Protein AF-A0A938USB1-F1 (afdb_monomer_lite)

pLDDT: mean 81.17, std 16.84, range [29.8, 98.44]

Foldseek 3Di:
DDDDDDPDDDPDPPDPDDDDDDADWDKDKDPWDQALLLQLQQLLLLLVLLCVVVVHDSVQWDWDWADDVPGRTIMIIIIGPDGPYPCSVVVCQVCQLSSLVSSLCLLPVQPVPDPADDPSHRDDDVCVVCPVSGGSVSNNVVSVVVDRDDDDDDDDPPPDVDPPPPDDDDDVVLVLVQSLCVLLPHDAFDAQDWAALDDPQGIWGASGWADAPVNQANTEGEHEPAGCPPPDDDDCRVVVRVVVCVSRVVNRYHYHYDYPVLSVDLVSSVVRLLVVDVRRHDPVVSVVSVVSSPDDPDDD

Structure (mmCIF, N/CA/C/O backbone):
data_AF-A0A938USB1-F1
#
_entry.id   AF-A0A938USB1-F1
#
loop_
_atom_site.group_PDB
_atom_site.id
_atom_site.type_symbol
_atom_site.label_atom_id
_atom_site.label_alt_id
_atom_site.label_comp_id
_atom_site.label_asym_id
_atom_site.label_entity_id
_atom_site.label_seq_id
_atom_site.pdbx_PDB_ins_code
_atom_site.Cartn_x
_atom_site.Cartn_y
_atom_site.Cartn_z
_atom_site.occupancy
_atom_site.B_iso_or_equiv
_atom_site.auth_seq_id
_atom_site.auth_comp_id
_atom_site.auth_asym_id
_atom_site.auth_atom_id
_atom_site.pdbx_PDB_model_num
ATOM 1 N N . MET A 1 1 ? -5.831 27.363 -24.201 1.00 35.34 1 MET A N 1
ATOM 2 C CA . MET A 1 1 ? -6.291 28.741 -24.478 1.00 35.34 1 MET A CA 1
ATOM 3 C C . MET A 1 1 ? -5.043 29.590 -24.682 1.00 35.34 1 MET A C 1
ATOM 5 O O . MET A 1 1 ? -4.305 29.777 -23.727 1.00 35.34 1 MET A O 1
ATOM 9 N N . PHE A 1 2 ? -4.718 29.956 -25.924 1.00 29.80 2 PHE A N 1
ATOM 10 C CA . PHE A 1 2 ? -3.485 30.685 -26.244 1.00 29.80 2 PHE A CA 1
ATOM 11 C C . PHE A 1 2 ? -3.692 32.182 -26.004 1.00 29.80 2 PHE A C 1
ATOM 13 O O . PHE A 1 2 ? -4.571 32.786 -26.614 1.00 29.80 2 PHE A O 1
ATOM 20 N N . VAL A 1 3 ? -2.893 32.766 -25.113 1.00 40.19 3 VAL A N 1
ATOM 21 C CA . VAL A 1 3 ? -2.814 34.217 -24.918 1.00 40.19 3 VAL A CA 1
ATOM 22 C C . VAL A 1 3 ? -1.753 34.747 -25.882 1.00 40.19 3 VAL A C 1
ATOM 24 O O . VAL A 1 3 ? -0.595 34.342 -25.810 1.00 40.19 3 VAL A O 1
ATOM 27 N N . GLN A 1 4 ? -2.150 35.620 -26.810 1.00 41.53 4 GLN A N 1
ATOM 28 C CA . GLN A 1 4 ? -1.216 36.362 -27.659 1.00 41.53 4 GLN A CA 1
ATOM 29 C C . GLN A 1 4 ? -0.492 37.414 -26.805 1.00 41.53 4 GLN A C 1
ATOM 31 O O . GLN A 1 4 ? -1.117 38.354 -26.318 1.00 41.53 4 GLN A O 1
ATOM 36 N N . GLY A 1 5 ? 0.817 37.237 -26.609 1.00 43.16 5 GLY A N 1
ATOM 37 C CA . GLY A 1 5 ? 1.703 38.193 -25.943 1.00 43.16 5 GLY A CA 1
ATOM 38 C C . GLY A 1 5 ? 2.487 39.036 -26.952 1.00 43.16 5 GLY A C 1
ATOM 39 O O . GLY A 1 5 ? 2.973 38.519 -27.956 1.00 43.16 5 GLY A O 1
ATOM 40 N N . ASN A 1 6 ? 2.581 40.337 -26.676 1.00 48.88 6 ASN A N 1
ATOM 41 C CA . ASN A 1 6 ? 3.248 41.362 -27.481 1.00 48.88 6 ASN A CA 1
ATOM 42 C C . ASN A 1 6 ? 4.727 41.061 -27.790 1.00 48.88 6 ASN A C 1
ATOM 44 O O . ASN A 1 6 ? 5.468 40.518 -26.970 1.00 48.88 6 ASN A O 1
ATOM 48 N N . ALA A 1 7 ? 5.163 41.518 -28.968 1.00 51.38 7 ALA A N 1
ATOM 49 C CA . ALA A 1 7 ? 6.549 41.500 -29.419 1.00 51.38 7 ALA A CA 1
ATOM 50 C C . ALA A 1 7 ? 7.445 42.325 -28.476 1.00 51.38 7 ALA A C 1
ATOM 52 O O . ALA A 1 7 ? 7.356 43.550 -28.441 1.00 51.38 7 ALA A O 1
ATOM 53 N N . GLY A 1 8 ? 8.303 41.646 -27.711 1.00 55.28 8 GLY A N 1
ATOM 54 C CA . GLY A 1 8 ? 9.319 42.287 -26.869 1.00 55.28 8 GLY A CA 1
ATOM 55 C C . GLY A 1 8 ? 9.650 41.564 -25.563 1.00 55.28 8 GLY A C 1
ATOM 56 O O . GLY A 1 8 ? 10.644 41.905 -24.931 1.00 55.28 8 GLY A O 1
ATOM 57 N N . GLN A 1 9 ? 8.870 40.562 -25.155 1.00 56.41 9 GLN A N 1
ATOM 58 C CA . GLN A 1 9 ? 9.140 39.804 -23.932 1.00 56.41 9 GLN A CA 1
ATOM 59 C C . GLN A 1 9 ? 9.971 38.555 -24.258 1.00 56.41 9 GLN A C 1
ATOM 61 O O . GLN A 1 9 ? 9.543 37.707 -25.040 1.00 56.41 9 GLN A O 1
ATOM 66 N N . GLN A 1 10 ? 11.178 38.455 -23.687 1.00 56.88 10 GLN A N 1
ATOM 67 C CA . GLN A 1 10 ? 11.970 37.222 -23.702 1.00 56.88 10 GLN A CA 1
ATOM 68 C C . GLN A 1 10 ? 11.098 36.079 -23.173 1.00 56.88 10 GLN A C 1
ATOM 70 O O . GLN A 1 10 ? 10.636 36.125 -22.035 1.00 56.88 10 GLN A O 1
ATOM 75 N N . ILE A 1 11 ? 10.849 35.074 -24.014 1.00 60.59 11 ILE A N 1
ATOM 76 C CA . ILE A 1 11 ? 10.170 33.847 -23.605 1.00 60.59 11 ILE A CA 1
ATOM 77 C C . ILE A 1 11 ? 11.144 33.108 -22.690 1.00 60.59 11 ILE A C 1
ATOM 79 O O . ILE A 1 11 ? 12.090 32.472 -23.156 1.00 60.59 11 ILE A O 1
ATOM 83 N N . GLU A 1 12 ? 10.950 33.247 -21.383 1.00 63.75 12 GLU A N 1
ATOM 84 C CA . GLU A 1 12 ? 11.670 32.456 -20.396 1.00 63.75 12 GLU A CA 1
ATOM 85 C C . GLU A 1 12 ? 11.248 30.994 -20.578 1.00 63.75 12 GLU A C 1
ATOM 87 O O . GLU A 1 12 ? 10.085 30.625 -20.403 1.00 63.75 12 GLU A O 1
ATOM 92 N N . VAL A 1 13 ? 12.184 30.159 -21.027 1.00 68.81 13 VAL A N 1
ATOM 93 C CA . VAL A 1 13 ? 11.953 28.725 -21.192 1.00 68.81 13 VAL A CA 1
ATOM 94 C C . VAL A 1 13 ? 11.766 28.134 -19.797 1.00 68.81 13 VAL A C 1
ATOM 96 O O . VAL A 1 13 ? 12.742 27.942 -19.073 1.00 68.81 13 VAL A O 1
ATOM 99 N N . ILE A 1 14 ? 10.517 27.854 -19.418 1.00 71.31 14 ILE A N 1
ATOM 100 C CA . ILE A 1 14 ? 10.196 27.160 -18.169 1.00 71.31 14 ILE A CA 1
ATOM 101 C C . ILE A 1 14 ? 10.811 25.763 -18.259 1.00 71.31 14 ILE A C 1
ATOM 103 O O . ILE A 1 14 ? 10.314 24.889 -18.970 1.00 71.31 14 ILE A O 1
ATOM 107 N N . ARG A 1 15 ? 11.929 25.557 -17.563 1.00 68.31 15 ARG A N 1
ATOM 108 C CA . ARG A 1 15 ? 12.498 24.224 -17.382 1.00 68.31 15 ARG A CA 1
ATOM 109 C C . ARG A 1 15 ? 11.649 23.503 -16.336 1.00 68.31 15 ARG A C 1
ATOM 111 O O . ARG A 1 15 ? 11.471 24.065 -15.255 1.00 68.31 15 ARG A O 1
ATOM 118 N N . PRO A 1 16 ? 11.128 22.297 -16.615 1.00 64.31 16 PRO A N 1
ATOM 119 C CA . PRO A 1 16 ? 10.472 21.502 -15.589 1.00 64.31 16 PRO A CA 1
ATOM 120 C C . PRO A 1 16 ? 11.511 21.182 -14.515 1.00 64.31 16 PRO A C 1
ATOM 122 O O . PRO A 1 16 ? 12.455 20.428 -14.737 1.00 64.31 16 PRO A O 1
ATOM 125 N N . MET A 1 17 ? 11.378 21.844 -13.373 1.00 71.25 17 MET A N 1
ATOM 126 C CA . MET A 1 17 ? 12.253 21.674 -12.227 1.00 71.25 17 MET A CA 1
ATOM 127 C C . MET A 1 17 ? 11.497 20.791 -11.239 1.00 71.25 17 MET A C 1
ATOM 129 O O . MET A 1 17 ? 10.524 21.227 -10.628 1.00 71.25 17 MET A O 1
ATOM 133 N N . GLY A 1 18 ? 11.889 19.521 -11.162 1.00 70.50 18 GLY A N 1
ATOM 134 C CA . GLY A 1 18 ? 11.354 18.585 -10.181 1.00 70.50 18 GLY A CA 1
ATOM 135 C C . GLY A 1 18 ? 12.080 18.772 -8.856 1.00 70.50 18 GLY A C 1
ATOM 136 O O . GLY A 1 18 ? 13.301 18.639 -8.802 1.00 70.50 18 GLY A O 1
ATOM 137 N N . LEU A 1 19 ? 11.343 19.090 -7.798 1.00 75.44 19 LEU A N 1
ATOM 138 C CA . LEU A 1 19 ? 11.842 18.946 -6.436 1.00 75.44 19 LEU A CA 1
ATOM 139 C C . LEU A 1 19 ? 11.585 17.500 -6.018 1.00 75.44 19 LEU A C 1
ATOM 141 O O . LEU A 1 19 ? 10.460 17.021 -6.144 1.00 75.44 19 LEU A O 1
ATOM 145 N N . TYR A 1 20 ? 12.616 16.817 -5.535 1.00 69.38 20 TYR A N 1
ATOM 146 C CA . TYR A 1 20 ? 12.469 15.514 -4.902 1.00 69.38 20 TYR A CA 1
ATOM 147 C C . TYR A 1 20 ? 13.091 15.562 -3.510 1.00 69.38 20 TYR A C 1
ATOM 149 O O . TYR A 1 20 ? 14.010 16.341 -3.251 1.00 69.38 20 TYR A O 1
ATOM 157 N N . ALA A 1 21 ? 12.564 14.734 -2.622 1.00 66.06 21 ALA A N 1
ATOM 158 C CA . ALA A 1 21 ? 13.129 14.468 -1.314 1.00 66.06 21 ALA A CA 1
ATOM 159 C C . ALA A 1 21 ? 13.219 12.951 -1.160 1.00 66.06 21 ALA A C 1
ATOM 161 O O . ALA A 1 21 ? 12.316 12.236 -1.596 1.00 66.06 21 ALA A O 1
ATOM 162 N N . ASP A 1 22 ? 14.315 12.483 -0.574 1.00 67.94 22 ASP A N 1
ATOM 163 C CA . ASP A 1 22 ? 14.457 11.095 -0.152 1.00 67.94 22 ASP A CA 1
ATOM 164 C C . ASP A 1 22 ? 13.965 10.999 1.296 1.00 67.94 22 ASP A C 1
ATOM 166 O O . ASP A 1 22 ? 14.413 11.767 2.154 1.00 67.94 22 ASP A O 1
ATOM 170 N N . LEU A 1 23 ? 12.984 10.132 1.542 1.00 69.81 23 LEU A N 1
ATOM 171 C CA . LEU A 1 23 ? 12.325 10.000 2.834 1.00 69.81 23 LEU A CA 1
ATOM 172 C C . LEU A 1 23 ? 12.388 8.551 3.296 1.00 69.81 23 LEU A C 1
ATOM 174 O O . LEU A 1 23 ? 11.920 7.648 2.604 1.00 69.81 23 LEU A O 1
ATOM 178 N N . VAL A 1 24 ? 12.904 8.352 4.505 1.00 74.56 24 VAL A N 1
ATOM 179 C CA . VAL A 1 24 ? 12.826 7.073 5.207 1.00 74.56 24 VAL A CA 1
ATOM 180 C C . VAL A 1 24 ? 11.713 7.177 6.240 1.00 74.56 24 VAL A C 1
ATOM 182 O O . VAL A 1 24 ? 11.703 8.104 7.051 1.00 74.56 24 VAL A O 1
ATOM 185 N N . ALA A 1 25 ? 10.782 6.232 6.176 1.00 80.56 25 ALA A N 1
ATOM 186 C CA . ALA A 1 25 ? 9.649 6.127 7.078 1.00 80.56 25 ALA A CA 1
ATOM 187 C C . ALA A 1 25 ? 9.461 4.673 7.509 1.00 80.56 25 ALA A C 1
ATOM 189 O O . ALA A 1 25 ? 9.671 3.746 6.718 1.00 80.56 25 ALA A O 1
ATOM 190 N N . ASP A 1 26 ? 9.032 4.493 8.754 1.00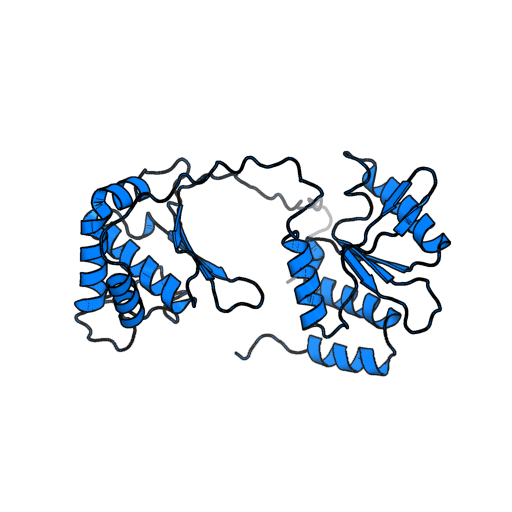 85.19 26 ASP A N 1
ATOM 191 C CA . ASP A 1 26 ? 8.662 3.184 9.268 1.00 85.19 26 ASP A CA 1
ATOM 192 C C . ASP A 1 26 ? 7.346 2.723 8.637 1.00 85.19 26 ASP A C 1
ATOM 194 O O . ASP A 1 26 ? 6.444 3.518 8.351 1.00 85.19 26 ASP A O 1
ATOM 198 N N . VAL A 1 27 ? 7.229 1.412 8.423 1.00 90.88 27 VAL A N 1
ATOM 199 C CA . VAL A 1 27 ? 6.044 0.814 7.809 1.00 90.88 27 VAL A CA 1
ATOM 200 C C . VAL A 1 27 ? 5.702 -0.527 8.441 1.00 90.88 27 VAL A C 1
ATOM 202 O O . VAL A 1 27 ? 6.540 -1.420 8.561 1.00 90.88 27 VAL A O 1
ATOM 205 N N . LEU A 1 28 ? 4.427 -0.701 8.775 1.00 92.12 28 LEU A N 1
ATOM 206 C CA . LEU A 1 28 ? 3.829 -2.001 9.022 1.00 92.12 28 LEU A CA 1
ATOM 207 C C . LEU A 1 28 ? 3.286 -2.528 7.695 1.00 92.12 28 LEU A C 1
ATOM 209 O O . LEU A 1 28 ? 2.406 -1.931 7.070 1.00 92.12 28 LEU A O 1
ATOM 213 N N . ARG A 1 29 ? 3.828 -3.661 7.245 1.00 92.75 29 ARG A N 1
ATOM 214 C CA . ARG A 1 29 ? 3.401 -4.315 6.007 1.00 92.75 29 ARG A CA 1
ATOM 215 C C . ARG A 1 29 ? 2.501 -5.501 6.304 1.00 92.75 29 ARG A C 1
ATOM 217 O O . ARG A 1 29 ? 2.939 -6.474 6.914 1.00 92.75 29 ARG A O 1
ATOM 224 N N . LEU A 1 30 ? 1.308 -5.479 5.726 1.00 91.19 30 LEU A N 1
ATOM 225 C CA . LEU A 1 30 ? 0.472 -6.657 5.590 1.00 91.19 30 LEU A CA 1
ATOM 226 C C . LEU A 1 30 ? 0.822 -7.377 4.279 1.00 91.19 30 LEU A C 1
ATOM 228 O O . LEU A 1 30 ? 0.627 -6.850 3.177 1.00 91.19 30 LEU A O 1
ATOM 232 N N . SER A 1 31 ? 1.443 -8.551 4.412 1.00 79.62 31 SER A N 1
ATOM 233 C CA . SER A 1 31 ? 1.875 -9.370 3.274 1.00 79.62 31 SER A CA 1
ATOM 234 C C . SER A 1 31 ? 0.723 -10.252 2.788 1.00 79.62 31 SER A C 1
ATOM 236 O O . SER A 1 31 ? -0.033 -10.768 3.598 1.00 79.62 31 SER A O 1
ATOM 238 N N . ASP A 1 32 ? 0.639 -10.439 1.469 1.00 73.00 32 ASP A N 1
ATOM 239 C CA . ASP A 1 32 ? -0.191 -11.459 0.813 1.00 73.00 32 ASP A CA 1
ATOM 240 C C . ASP A 1 32 ? -1.704 -11.380 1.076 1.00 73.00 32 ASP A C 1
ATOM 242 O O . ASP A 1 32 ? -2.384 -12.399 1.114 1.00 73.00 32 ASP A O 1
ATOM 246 N N . CYS A 1 33 ? -2.248 -10.162 1.157 1.00 85.88 33 CYS A N 1
ATOM 247 C CA . CYS A 1 33 ? -3.697 -9.965 1.148 1.00 85.88 33 CYS A CA 1
ATOM 248 C C . CYS A 1 33 ? -4.288 -10.475 -0.169 1.00 85.88 33 CYS A C 1
ATOM 250 O O . CYS A 1 33 ? -3.790 -10.132 -1.253 1.00 85.88 33 CYS A O 1
ATOM 252 N N . GLU A 1 34 ? -5.394 -11.211 -0.095 1.00 86.81 34 GLU A N 1
ATOM 253 C CA . GLU A 1 34 ? -6.039 -11.800 -1.272 1.00 86.81 34 GLU A CA 1
ATOM 254 C C . GLU A 1 34 ? -6.651 -10.730 -2.186 1.00 86.81 34 GLU A C 1
ATOM 256 O O . GLU A 1 34 ? -6.794 -10.928 -3.398 1.00 86.81 34 GLU A O 1
ATOM 261 N N . SER A 1 35 ? -7.002 -9.575 -1.607 1.00 93.00 35 SER A N 1
ATOM 262 C CA . SER A 1 35 ? -7.670 -8.484 -2.306 1.00 93.00 35 SER A CA 1
ATOM 263 C C . SER A 1 35 ? -7.416 -7.109 -1.682 1.00 93.00 35 SER A C 1
ATOM 265 O O . SER A 1 35 ? -7.005 -6.970 -0.529 1.00 93.00 35 SER A O 1
ATOM 267 N N . ARG A 1 36 ? -7.764 -6.058 -2.438 1.00 94.50 36 ARG A N 1
ATOM 268 C CA . ARG A 1 36 ? -7.850 -4.681 -1.920 1.00 94.50 36 ARG A CA 1
ATOM 269 C C . ARG A 1 36 ? -8.844 -4.550 -0.768 1.00 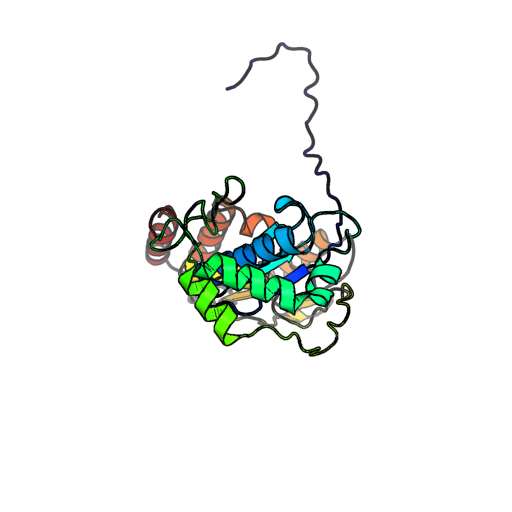94.50 36 ARG A C 1
ATOM 271 O O . ARG A 1 36 ? -8.616 -3.719 0.102 1.00 94.50 36 ARG A O 1
ATOM 278 N N . VAL A 1 37 ? -9.927 -5.336 -0.775 1.00 96.88 37 VAL A N 1
ATOM 279 C CA . VAL A 1 37 ? -10.966 -5.261 0.262 1.00 96.88 37 VAL A CA 1
ATOM 280 C C . VAL A 1 37 ? -10.393 -5.664 1.610 1.00 96.88 37 VAL A C 1
ATOM 282 O O . VAL A 1 37 ? -10.517 -4.922 2.578 1.00 96.88 37 VAL A O 1
ATOM 285 N N . GLU A 1 38 ? -9.699 -6.798 1.656 1.00 96.12 38 GLU A N 1
ATOM 286 C CA . GLU A 1 38 ? -9.032 -7.273 2.866 1.00 96.12 38 GLU A CA 1
ATOM 287 C C . GLU A 1 38 ? -7.990 -6.263 3.360 1.00 96.12 38 GLU A C 1
ATOM 289 O O . GLU A 1 38 ? -8.062 -5.819 4.504 1.00 96.12 38 GLU A O 1
ATOM 294 N N . ALA A 1 39 ? -7.088 -5.825 2.474 1.00 96.56 39 ALA A N 1
ATOM 295 C CA . ALA A 1 39 ? -6.007 -4.915 2.840 1.00 96.56 39 ALA A CA 1
ATOM 296 C C . ALA A 1 39 ? -6.519 -3.581 3.403 1.00 96.56 39 ALA A C 1
ATOM 298 O O . ALA A 1 39 ? -6.092 -3.172 4.480 1.00 96.56 39 ALA A O 1
ATOM 299 N N . TYR A 1 40 ? -7.443 -2.905 2.707 1.00 97.69 40 TYR A N 1
ATOM 300 C CA . TYR A 1 40 ? -7.986 -1.634 3.192 1.00 97.69 40 TYR A CA 1
ATOM 301 C C . TYR A 1 40 ? -8.793 -1.815 4.474 1.00 97.69 40 TYR A C 1
ATOM 303 O O . TYR A 1 40 ? -8.624 -1.034 5.402 1.00 97.69 40 TYR A O 1
ATOM 311 N N . SER A 1 41 ? -9.640 -2.843 4.556 1.00 98.06 41 SER A N 1
ATOM 312 C CA . SER A 1 41 ? -10.524 -3.017 5.713 1.00 98.06 41 SER A CA 1
ATOM 313 C C . SER A 1 41 ? -9.744 -3.321 6.990 1.00 98.06 41 SER A C 1
ATOM 315 O O . SER A 1 41 ? -10.045 -2.760 8.041 1.00 98.06 41 SER A O 1
ATOM 317 N N . VAL A 1 42 ? -8.730 -4.185 6.904 1.00 97.31 42 VAL A N 1
ATOM 318 C CA . VAL A 1 42 ? -7.890 -4.552 8.049 1.00 97.31 42 VAL A CA 1
ATOM 319 C C . VAL A 1 42 ? -7.008 -3.389 8.484 1.00 97.31 42 VAL A C 1
ATOM 321 O O . VAL A 1 42 ? -6.972 -3.064 9.669 1.00 97.31 42 VAL A O 1
ATOM 324 N N . LEU A 1 43 ? -6.299 -2.755 7.545 1.00 97.75 43 LEU A N 1
ATOM 325 C CA . LEU A 1 43 ? -5.393 -1.659 7.887 1.00 97.75 43 LEU A CA 1
ATOM 326 C C . LEU A 1 43 ? -6.150 -0.462 8.445 1.00 97.75 43 LEU A C 1
ATOM 328 O O . LEU A 1 43 ? -5.663 0.170 9.375 1.00 97.75 43 LEU A O 1
ATOM 332 N N . GLU A 1 44 ? -7.348 -0.187 7.936 1.00 98.12 44 GLU A N 1
ATOM 333 C CA . GLU A 1 44 ? -8.163 0.902 8.455 1.00 98.12 44 GLU A CA 1
ATOM 334 C C . GLU A 1 44 ? -8.716 0.597 9.849 1.00 98.12 44 GLU A C 1
ATOM 336 O O . GLU A 1 44 ? -8.677 1.460 10.722 1.00 98.12 44 GLU A O 1
ATOM 341 N N . ALA A 1 45 ? -9.148 -0.642 10.110 1.00 98.00 45 ALA A N 1
ATOM 342 C CA . ALA A 1 45 ? -9.550 -1.057 11.453 1.00 98.00 45 ALA A CA 1
ATOM 343 C C . ALA A 1 45 ? -8.395 -0.919 12.460 1.00 98.00 45 ALA A C 1
ATOM 345 O O . ALA A 1 45 ? -8.583 -0.386 13.552 1.00 98.00 45 ALA A O 1
ATOM 346 N N . LEU A 1 46 ? -7.191 -1.359 12.078 1.00 97.75 46 LEU A N 1
ATOM 347 C CA . LEU A 1 46 ? -5.984 -1.232 12.896 1.00 97.75 46 LEU A CA 1
ATOM 348 C C . LEU A 1 46 ? -5.583 0.227 13.114 1.00 97.75 46 LEU A C 1
ATOM 350 O O . LEU A 1 46 ? -5.213 0.593 14.223 1.00 97.75 46 LEU A O 1
ATOM 354 N N . ARG A 1 47 ? -5.673 1.062 12.078 1.00 97.62 47 ARG A N 1
ATOM 355 C CA . ARG A 1 47 ? -5.364 2.492 12.148 1.00 97.62 47 ARG A CA 1
ATOM 356 C C . ARG A 1 47 ? -6.314 3.236 13.081 1.00 97.62 47 ARG A C 1
ATOM 358 O O . ARG A 1 47 ? -5.849 4.007 13.910 1.00 97.62 47 ARG A O 1
ATOM 365 N N . LEU A 1 48 ? -7.620 2.983 12.978 1.00 98.06 48 LEU A N 1
ATOM 366 C CA . LEU A 1 48 ? -8.620 3.567 13.876 1.00 98.06 48 LEU A CA 1
ATOM 367 C C . LEU A 1 48 ? -8.441 3.065 15.315 1.00 98.06 48 LEU A C 1
ATOM 369 O O . LEU A 1 48 ? -8.485 3.858 16.250 1.00 98.06 48 LEU A O 1
ATOM 373 N N . GLY A 1 49 ? -8.166 1.769 15.493 1.00 97.69 49 GLY A N 1
ATOM 374 C CA . GLY A 1 49 ? -7.856 1.205 16.807 1.00 97.69 49 GLY A CA 1
ATOM 375 C C . GLY A 1 49 ? -6.593 1.810 17.423 1.00 97.69 49 GLY A C 1
ATOM 376 O O . GLY A 1 49 ? -6.579 2.133 18.606 1.00 97.69 49 GLY A O 1
ATOM 377 N N . ALA A 1 50 ? -5.547 2.021 16.622 1.00 97.81 50 ALA A N 1
ATOM 378 C CA . ALA A 1 50 ? -4.322 2.675 17.065 1.00 97.81 50 ALA A CA 1
ATOM 379 C C . ALA A 1 50 ? -4.559 4.146 17.422 1.00 97.81 50 ALA A C 1
ATOM 381 O O . ALA A 1 50 ? -4.014 4.597 18.421 1.00 97.81 50 ALA A O 1
ATOM 382 N N . ALA A 1 51 ? -5.391 4.866 16.661 1.00 97.50 51 ALA A N 1
ATOM 383 C CA . ALA A 1 51 ? -5.710 6.266 16.936 1.00 97.50 51 ALA A CA 1
ATOM 384 C C . ALA A 1 51 ? -6.303 6.440 18.339 1.00 97.50 51 ALA A C 1
ATOM 386 O O . ALA A 1 51 ? -5.868 7.292 19.107 1.00 97.50 51 ALA A O 1
ATOM 387 N N . GLU A 1 52 ? -7.231 5.558 18.710 1.00 97.19 52 GLU A N 1
ATOM 388 C CA . GLU A 1 52 ? -7.859 5.584 20.030 1.00 97.19 52 GLU A CA 1
ATOM 389 C C . GLU A 1 52 ? -6.931 5.086 21.146 1.00 97.19 52 GLU A C 1
ATOM 391 O O . GLU A 1 52 ? -6.871 5.681 22.218 1.00 97.19 52 GLU A O 1
ATOM 396 N N . VAL A 1 53 ? -6.181 4.006 20.911 1.00 98.19 53 VAL A N 1
ATOM 397 C CA . VAL A 1 53 ? -5.302 3.414 21.932 1.00 98.19 53 VAL A CA 1
ATOM 398 C C . VAL A 1 53 ? -4.093 4.304 22.224 1.00 98.19 53 VAL A C 1
ATOM 400 O O . VAL A 1 53 ? -3.686 4.416 23.384 1.00 98.19 53 VAL A O 1
ATOM 403 N N . LEU A 1 54 ? -3.502 4.911 21.193 1.00 97.56 54 LEU A N 1
ATOM 404 C CA . LEU A 1 54 ? -2.292 5.732 21.290 1.00 97.56 54 LEU A CA 1
ATOM 405 C C . LEU A 1 54 ? -2.583 7.225 21.511 1.00 97.56 54 LEU A C 1
ATOM 407 O O . LEU A 1 54 ? -1.629 7.968 21.718 1.00 97.56 54 LEU A O 1
ATOM 411 N N . ASP A 1 55 ? -3.856 7.640 21.512 1.00 96.38 55 ASP A N 1
ATOM 412 C CA . ASP A 1 55 ? -4.282 9.047 21.611 1.00 96.38 55 ASP A CA 1
ATOM 413 C C . ASP A 1 55 ? -3.621 9.925 20.528 1.00 96.38 55 ASP A C 1
ATOM 415 O O . ASP A 1 55 ? -3.028 10.964 20.812 1.00 96.38 55 ASP A O 1
ATOM 419 N N . MET A 1 56 ? -3.680 9.449 19.277 1.00 95.00 56 MET A N 1
ATOM 420 C CA . MET A 1 56 ? -3.118 10.116 18.093 1.00 95.00 56 MET A CA 1
ATOM 421 C C . MET A 1 56 ? -4.212 10.440 17.074 1.00 95.00 56 MET A C 1
ATOM 423 O O . MET A 1 56 ? -5.266 9.793 17.033 1.00 95.00 56 MET A O 1
ATOM 427 N N . GLU A 1 57 ? -3.950 11.392 16.186 1.00 94.50 57 GLU A N 1
ATOM 428 C CA . GLU A 1 57 ? -4.823 11.643 15.053 1.00 94.50 57 GLU A CA 1
ATOM 429 C C . GLU A 1 57 ? -4.794 10.464 14.066 1.00 94.50 57 GLU A C 1
ATOM 431 O O . GLU A 1 57 ? -3.755 9.880 13.761 1.00 94.50 57 GLU A O 1
ATOM 436 N N . VAL A 1 58 ? -5.952 10.122 13.489 1.00 93.31 58 VAL A N 1
ATOM 437 C CA . VAL A 1 58 ? -6.044 9.058 12.470 1.00 93.31 58 VAL A CA 1
ATOM 438 C C . VAL A 1 58 ? -5.114 9.365 11.291 1.00 93.31 58 VAL A C 1
ATOM 440 O O . VAL A 1 58 ? -4.548 8.460 10.681 1.00 93.31 58 VAL A O 1
ATOM 443 N N . GLU A 1 59 ? -4.938 10.643 10.960 1.00 91.75 59 GLU A N 1
ATOM 444 C CA . GLU A 1 59 ? -4.070 11.125 9.891 1.00 91.75 59 GLU A CA 1
ATOM 445 C C . GLU A 1 59 ? -2.563 10.980 10.159 1.00 91.75 59 GLU A C 1
ATOM 447 O O . GLU A 1 59 ? -1.801 11.062 9.189 1.00 91.75 59 GLU A O 1
ATOM 452 N N . ASP A 1 60 ? -2.140 10.706 11.396 1.00 94.12 60 ASP A N 1
ATOM 453 C CA . ASP A 1 60 ? -0.725 10.497 11.735 1.00 94.12 60 ASP A CA 1
ATOM 454 C C . ASP A 1 60 ? -0.177 9.185 11.178 1.00 94.12 60 ASP A C 1
ATOM 456 O O . ASP A 1 60 ? 1.020 9.054 10.950 1.00 94.12 60 ASP A O 1
ATOM 460 N N . LEU A 1 61 ? -1.050 8.222 10.881 1.00 94.81 61 LEU A N 1
ATOM 461 C CA . LEU A 1 61 ? -0.707 7.060 10.072 1.00 94.81 61 LEU A CA 1
ATOM 462 C C . LEU A 1 61 ? -1.483 7.090 8.758 1.00 94.81 61 LEU A C 1
ATOM 464 O O . LEU A 1 61 ? -2.603 7.594 8.679 1.00 94.81 61 LEU A O 1
ATOM 468 N N . GLN A 1 62 ? -0.902 6.533 7.701 1.00 94.12 62 GLN A N 1
ATOM 469 C CA . GLN A 1 62 ? -1.496 6.504 6.368 1.00 94.12 62 GLN A CA 1
ATOM 470 C C . GLN A 1 62 ? -1.515 5.088 5.802 1.00 94.12 62 GLN A C 1
ATOM 472 O O . GLN A 1 62 ? -0.587 4.304 6.000 1.00 94.12 62 GLN A O 1
ATOM 477 N N . VAL A 1 63 ? -2.585 4.773 5.068 1.00 96.06 63 VAL A N 1
ATOM 478 C CA . VAL A 1 63 ? -2.776 3.473 4.416 1.00 96.06 63 VAL A CA 1
ATOM 479 C C . VAL A 1 63 ? -2.453 3.584 2.932 1.00 96.06 63 VAL A C 1
ATOM 481 O O . VAL A 1 63 ? -3.049 4.388 2.213 1.00 96.06 63 VAL A O 1
ATOM 484 N N . LEU A 1 64 ? -1.566 2.715 2.453 1.00 94.19 64 LEU A N 1
ATOM 485 C CA . LEU A 1 64 ? -1.254 2.547 1.039 1.00 94.19 64 LEU A CA 1
ATOM 486 C C . LEU A 1 64 ? -1.409 1.078 0.643 1.00 94.19 64 LEU A C 1
ATOM 488 O O . LEU A 1 64 ? -0.809 0.192 1.242 1.00 94.19 64 LEU A O 1
ATOM 492 N N . VAL A 1 65 ? -2.194 0.811 -0.400 1.00 94.38 65 VAL A N 1
ATOM 493 C CA . VAL A 1 65 ? -2.375 -0.539 -0.947 1.00 94.38 65 VAL A CA 1
ATOM 494 C C . VAL A 1 65 ? -1.814 -0.586 -2.359 1.00 94.38 65 VAL A C 1
ATOM 496 O O . VAL A 1 65 ? -2.267 0.136 -3.247 1.00 94.38 65 VAL A O 1
ATOM 499 N N . ILE A 1 66 ? -0.833 -1.460 -2.567 1.00 90.69 66 ILE A N 1
ATOM 500 C CA . ILE A 1 66 ? -0.103 -1.604 -3.827 1.00 90.69 66 ILE A CA 1
ATOM 501 C C . ILE A 1 66 ? -0.521 -2.916 -4.489 1.00 90.69 66 ILE A C 1
ATOM 503 O O . ILE A 1 66 ? -0.345 -3.999 -3.926 1.00 90.69 66 ILE A O 1
ATOM 507 N N . GLY A 1 67 ? -1.088 -2.819 -5.693 1.00 86.31 67 GLY A N 1
ATOM 508 C CA . GLY A 1 67 ? -1.426 -3.987 -6.506 1.00 86.31 67 GLY A CA 1
ATOM 509 C C . GLY A 1 67 ? -0.199 -4.613 -7.162 1.00 86.31 67 GLY A C 1
ATOM 510 O O . GLY A 1 67 ? 0.786 -3.927 -7.426 1.00 86.31 67 GLY A O 1
ATOM 511 N N . ARG A 1 68 ? -0.263 -5.914 -7.453 1.00 77.44 68 ARG A N 1
ATOM 512 C CA . ARG A 1 68 ? 0.733 -6.593 -8.293 1.00 77.44 68 ARG A CA 1
ATOM 513 C C . ARG A 1 68 ? 0.181 -6.725 -9.720 1.00 77.44 68 ARG A C 1
ATOM 515 O O . ARG A 1 68 ? -0.958 -7.169 -9.863 1.00 77.44 68 ARG A O 1
ATOM 522 N N . PRO A 1 69 ? 0.941 -6.369 -10.772 1.00 75.25 69 PRO A N 1
ATOM 523 C CA . PRO A 1 69 ? 0.491 -6.558 -12.150 1.00 75.25 69 PRO A CA 1
ATOM 524 C C . PRO A 1 69 ? 0.049 -8.004 -12.405 1.00 75.25 69 PRO A C 1
ATOM 526 O O . PRO A 1 69 ? 0.767 -8.943 -12.061 1.00 75.25 69 PRO A O 1
ATOM 529 N N . GLY A 1 70 ? -1.149 -8.176 -12.970 1.00 74.94 70 GLY A N 1
ATOM 530 C CA . GLY A 1 70 ? -1.718 -9.493 -13.281 1.00 74.94 70 GLY A CA 1
ATOM 531 C C . GLY A 1 70 ? -2.201 -10.316 -12.078 1.00 74.94 70 GLY A C 1
ATOM 532 O O . GLY A 1 70 ? -2.583 -11.467 -12.268 1.00 74.94 70 GLY A O 1
ATOM 533 N N . ALA A 1 71 ? -2.209 -9.761 -10.860 1.00 80.25 71 ALA A N 1
ATOM 534 C CA . ALA A 1 71 ? -2.677 -10.447 -9.656 1.00 80.25 71 ALA A CA 1
ATOM 535 C C . ALA A 1 71 ? -3.774 -9.644 -8.939 1.00 80.25 71 ALA A C 1
ATOM 537 O O . ALA A 1 71 ? -3.745 -8.415 -8.894 1.00 80.25 71 ALA A O 1
ATOM 538 N N . THR A 1 72 ? -4.728 -10.349 -8.328 1.00 80.31 72 THR A N 1
ATOM 539 C CA . THR A 1 72 ? -5.708 -9.740 -7.411 1.00 80.31 72 THR A CA 1
ATOM 540 C C . THR A 1 72 ? -5.106 -9.444 -6.041 1.00 80.31 72 THR A C 1
ATOM 542 O O . THR A 1 72 ? -5.614 -8.578 -5.327 1.00 80.31 72 THR A O 1
ATOM 545 N N . SER A 1 73 ? -4.014 -10.134 -5.697 1.00 87.88 73 SER A N 1
ATOM 546 C CA . SER A 1 73 ? -3.311 -9.954 -4.436 1.00 87.88 73 SER A CA 1
ATOM 547 C C . SER A 1 73 ? -2.583 -8.620 -4.375 1.00 87.88 73 SER A C 1
ATOM 549 O O . SER A 1 73 ? -2.062 -8.090 -5.366 1.00 87.88 73 SER A O 1
ATOM 551 N N . VAL A 1 74 ? -2.543 -8.067 -3.169 1.00 92.25 74 VAL A N 1
ATOM 552 C CA . VAL A 1 74 ? -2.002 -6.734 -2.915 1.00 92.25 74 VAL A CA 1
ATOM 553 C C . VAL A 1 74 ? -1.051 -6.749 -1.727 1.00 92.25 74 VAL A C 1
ATOM 555 O O . VAL A 1 74 ? -1.019 -7.686 -0.932 1.00 92.25 74 VAL A O 1
ATOM 558 N N . LYS A 1 75 ? -0.240 -5.700 -1.620 1.00 92.56 75 LYS A N 1
ATOM 559 C CA . LYS A 1 75 ? 0.521 -5.389 -0.410 1.00 92.56 75 LYS A CA 1
ATOM 560 C C . LYS A 1 75 ? -0.160 -4.219 0.280 1.00 92.56 75 LYS A C 1
ATOM 562 O O . LYS A 1 75 ? -0.319 -3.169 -0.339 1.00 92.56 75 LYS A O 1
ATOM 567 N N . GLY A 1 76 ? -0.553 -4.409 1.531 1.00 95.38 76 GLY A N 1
ATOM 568 C CA . GLY A 1 76 ? -1.054 -3.334 2.373 1.00 95.38 76 GLY A CA 1
ATOM 569 C C . GLY A 1 76 ? 0.077 -2.743 3.210 1.00 95.38 76 GLY A C 1
ATOM 570 O O . GLY A 1 76 ? 0.876 -3.486 3.776 1.00 95.38 76 GLY A O 1
ATOM 571 N N . LEU A 1 77 ? 0.152 -1.421 3.281 1.00 95.25 77 LEU A N 1
ATOM 572 C CA . LEU A 1 77 ? 1.136 -0.675 4.054 1.00 95.25 77 LEU A CA 1
ATOM 573 C C . LEU A 1 77 ? 0.406 0.303 4.972 1.00 95.25 77 LEU A C 1
ATOM 575 O O . LEU A 1 77 ? -0.437 1.066 4.503 1.00 95.25 77 LEU A O 1
ATOM 579 N N . LEU A 1 78 ? 0.758 0.292 6.253 1.00 95.88 78 LEU A N 1
ATOM 580 C CA . LEU A 1 78 ? 0.437 1.343 7.212 1.00 95.88 78 LEU A CA 1
ATOM 581 C C . LEU A 1 78 ? 1.751 2.018 7.590 1.00 95.88 78 LEU A C 1
ATOM 583 O O . LEU A 1 78 ? 2.643 1.356 8.115 1.00 95.88 78 LEU A O 1
ATOM 587 N N . TYR A 1 79 ? 1.897 3.297 7.273 1.00 94.25 79 TYR A N 1
ATOM 588 C CA . TYR A 1 79 ? 3.154 4.019 7.451 1.00 94.25 79 TYR A CA 1
ATOM 589 C C . TYR A 1 79 ? 2.935 5.358 8.143 1.00 94.25 79 TYR A C 1
ATOM 591 O O . TYR A 1 79 ? 1.854 5.944 8.061 1.00 94.25 79 TYR A O 1
ATOM 599 N N . ASP A 1 80 ? 3.983 5.833 8.799 1.00 93.00 80 ASP A N 1
ATOM 600 C CA . ASP A 1 80 ? 4.053 7.169 9.377 1.00 93.00 80 ASP A CA 1
ATOM 601 C C . ASP A 1 80 ? 4.637 8.144 8.334 1.00 93.00 80 ASP A C 1
ATOM 603 O O . ASP A 1 80 ? 5.763 7.938 7.875 1.00 93.00 80 ASP A O 1
ATOM 607 N N . PRO A 1 81 ? 3.902 9.183 7.897 1.00 89.06 81 PRO A N 1
ATOM 608 C CA . PRO A 1 81 ? 4.389 10.130 6.903 1.00 89.06 81 PRO A CA 1
ATOM 609 C C . PRO A 1 81 ? 5.410 11.138 7.465 1.00 89.06 81 PRO A C 1
ATOM 611 O O . PRO A 1 81 ? 5.952 11.923 6.683 1.00 89.06 81 PRO A O 1
ATOM 614 N N . MET A 1 82 ? 5.666 11.165 8.779 1.00 87.31 82 MET A N 1
ATOM 615 C CA . MET A 1 82 ? 6.595 12.100 9.411 1.00 87.31 82 MET A CA 1
ATOM 616 C C . MET A 1 82 ? 8.059 11.770 9.058 1.00 87.31 82 MET A C 1
ATOM 618 O O . MET A 1 82 ? 8.547 10.682 9.380 1.00 87.31 82 MET A O 1
ATOM 622 N N . PRO A 1 83 ? 8.816 12.712 8.455 1.00 80.12 83 PRO A N 1
ATOM 623 C CA . PRO A 1 83 ? 10.249 12.549 8.229 1.00 80.12 83 PRO A CA 1
ATOM 624 C C . PRO A 1 83 ? 11.014 12.230 9.517 1.00 80.12 83 PRO A C 1
ATOM 626 O O . PRO A 1 83 ? 10.967 13.000 10.474 1.00 80.12 83 PRO A O 1
ATOM 629 N N . GLY A 1 84 ? 11.761 11.124 9.518 1.00 74.50 84 GLY A N 1
ATOM 630 C CA . GLY A 1 84 ? 12.541 10.679 10.677 1.00 74.50 84 GLY A CA 1
ATOM 631 C C . GLY A 1 84 ? 11.772 9.810 11.675 1.00 74.50 84 GLY A C 1
ATOM 632 O O . GLY A 1 84 ? 12.399 9.312 12.605 1.00 74.50 84 GLY A O 1
ATOM 633 N N . GLY A 1 85 ? 10.471 9.589 11.452 1.00 79.25 85 GLY A N 1
ATOM 634 C CA . GLY A 1 85 ? 9.622 8.736 12.281 1.00 79.25 85 GLY A CA 1
ATOM 635 C C . GLY A 1 85 ? 9.200 9.392 13.599 1.00 79.25 85 GLY A C 1
ATOM 636 O O . GLY A 1 85 ? 10.000 9.967 14.333 1.00 79.25 85 GLY A O 1
ATOM 637 N N . SER A 1 86 ? 7.917 9.284 13.922 1.00 88.12 86 SER A N 1
ATOM 638 C CA . SER A 1 86 ? 7.335 9.685 15.212 1.00 88.12 86 SER A CA 1
ATOM 639 C C . SER A 1 86 ? 7.446 8.597 16.288 1.00 88.12 86 SER A C 1
ATOM 641 O O . SER A 1 86 ? 7.217 8.856 17.469 1.00 88.12 86 SER A O 1
ATOM 643 N N . GLY A 1 87 ? 7.766 7.361 15.889 1.00 91.94 87 GLY A N 1
ATOM 644 C CA . GLY A 1 87 ? 7.745 6.186 16.760 1.00 91.94 87 GLY A CA 1
ATOM 645 C C . GLY A 1 87 ? 6.348 5.591 16.987 1.00 91.94 87 GLY A C 1
ATOM 646 O O . GLY A 1 87 ? 6.222 4.635 17.750 1.00 91.94 87 GLY A O 1
ATOM 647 N N . LEU A 1 88 ? 5.297 6.094 16.327 1.00 94.75 88 LEU A N 1
ATOM 648 C CA . LEU A 1 88 ? 3.924 5.591 16.487 1.00 94.75 88 LEU A CA 1
ATOM 649 C C . LEU A 1 88 ? 3.776 4.111 16.121 1.00 94.75 88 LEU A C 1
ATOM 651 O O . LEU A 1 88 ? 3.117 3.364 16.838 1.00 94.75 88 LEU A O 1
ATOM 655 N N . LEU A 1 89 ? 4.430 3.648 15.052 1.00 94.31 89 LEU A N 1
ATOM 656 C CA . LEU A 1 89 ? 4.388 2.229 14.680 1.00 94.31 89 LEU A CA 1
ATOM 657 C C . LEU A 1 89 ? 5.100 1.335 15.700 1.00 94.31 89 LEU A C 1
ATOM 659 O O . LEU A 1 89 ? 4.642 0.224 15.958 1.00 94.31 89 LEU A O 1
ATOM 663 N N . GLN A 1 90 ? 6.177 1.821 16.324 1.00 93.06 90 GLN A N 1
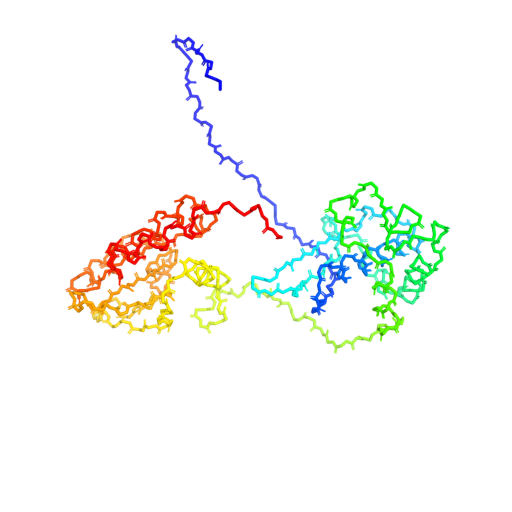ATOM 664 C CA . GLN A 1 90 ? 6.828 1.099 17.414 1.00 93.06 90 GLN A CA 1
ATOM 665 C C . GLN A 1 90 ? 5.892 0.993 18.627 1.00 93.06 90 GLN A C 1
ATOM 667 O O . GLN A 1 90 ? 5.691 -0.102 19.150 1.00 93.06 90 GLN A O 1
ATOM 672 N N . GLN A 1 91 ? 5.248 2.096 19.017 1.00 95.69 91 GLN A N 1
ATOM 673 C CA . GLN A 1 91 ? 4.255 2.102 20.098 1.00 95.69 91 GLN A CA 1
ATOM 674 C C . GLN A 1 91 ? 3.063 1.184 19.789 1.00 95.69 91 GLN A C 1
ATOM 676 O O . GLN A 1 91 ? 2.580 0.468 20.666 1.00 95.69 91 GLN A O 1
ATOM 681 N N . MET A 1 92 ? 2.615 1.152 18.530 1.00 96.12 92 MET A N 1
ATOM 682 C CA . MET A 1 92 ? 1.553 0.262 18.059 1.00 96.12 92 MET A CA 1
ATOM 683 C C . MET A 1 92 ? 1.937 -1.216 18.211 1.00 96.12 92 MET A C 1
ATOM 685 O O . MET A 1 92 ? 1.093 -2.025 18.586 1.00 96.12 92 MET A O 1
ATOM 689 N N . VAL A 1 93 ? 3.199 -1.578 17.952 1.00 95.06 93 VAL A N 1
ATOM 690 C CA . VAL A 1 93 ? 3.718 -2.941 18.164 1.00 95.06 93 VAL A CA 1
ATOM 691 C C . VAL A 1 93 ? 3.816 -3.272 19.656 1.00 95.06 93 VAL A C 1
ATOM 693 O O . VAL A 1 93 ? 3.392 -4.350 20.071 1.00 95.06 93 VAL A O 1
ATOM 696 N N . GLU A 1 94 ? 4.324 -2.350 20.477 1.00 95.62 94 GLU A N 1
ATOM 697 C CA . GLU A 1 94 ? 4.448 -2.525 21.933 1.00 95.62 94 GLU A CA 1
ATOM 698 C C . GLU A 1 94 ? 3.083 -2.700 22.616 1.00 95.62 94 GLU A C 1
ATOM 700 O O . GLU A 1 94 ? 2.949 -3.493 23.550 1.00 95.62 94 GLU A O 1
ATOM 705 N N . ARG A 1 95 ? 2.053 -2.010 22.113 1.00 97.00 95 ARG A N 1
ATOM 706 C CA . ARG A 1 95 ? 0.670 -2.057 22.615 1.00 97.00 95 ARG A CA 1
ATOM 707 C C . ARG A 1 95 ? -0.270 -2.846 21.707 1.00 97.00 95 ARG A C 1
ATOM 709 O O . ARG A 1 95 ? -1.489 -2.669 21.753 1.00 97.00 95 ARG A O 1
ATOM 716 N N . TRP A 1 96 ? 0.274 -3.751 20.895 1.00 96.75 96 TRP A N 1
ATOM 717 C CA . TRP A 1 96 ? -0.496 -4.471 19.882 1.00 96.75 96 TRP A CA 1
ATOM 718 C C . TRP A 1 96 ? -1.754 -5.176 20.405 1.00 96.75 96 TRP A C 1
ATOM 720 O O . TRP A 1 96 ? -2.790 -5.060 19.750 1.00 96.75 96 TRP A O 1
ATOM 730 N N . PRO A 1 97 ? -1.745 -5.863 21.568 1.00 96.88 97 PRO A N 1
ATOM 731 C CA . PRO A 1 97 ? -2.956 -6.510 22.068 1.00 96.88 97 PRO A CA 1
ATOM 732 C C . PRO A 1 97 ? -4.112 -5.530 22.311 1.00 96.88 97 PRO A C 1
ATOM 734 O O . PRO A 1 97 ? -5.264 -5.878 22.057 1.00 96.88 97 PRO A O 1
ATOM 737 N N . GLU A 1 98 ? -3.813 -4.307 22.764 1.00 98.06 98 GLU A N 1
ATOM 738 C CA . GLU A 1 98 ? -4.806 -3.245 22.966 1.00 98.06 98 GLU A CA 1
ATOM 739 C C . GLU A 1 98 ? -5.332 -2.739 21.618 1.00 98.06 98 GLU A C 1
ATOM 741 O O . GLU A 1 98 ? -6.543 -2.663 21.414 1.00 98.06 98 GLU A O 1
ATOM 746 N N . VAL A 1 99 ? -4.429 -2.473 20.668 1.00 98.06 99 VAL A N 1
ATOM 747 C CA . VAL A 1 99 ? -4.778 -2.013 19.313 1.00 98.06 99 VAL A CA 1
ATOM 748 C C . VAL A 1 99 ? -5.637 -3.041 18.578 1.00 98.06 99 VAL A C 1
ATOM 750 O O . VAL A 1 99 ? -6.665 -2.690 18.003 1.00 98.06 99 VAL A O 1
ATOM 753 N N . ALA A 1 100 ? -5.259 -4.320 18.620 1.00 97.50 100 ALA A N 1
ATOM 754 C CA . ALA A 1 100 ? -6.002 -5.404 17.987 1.00 97.50 100 ALA A CA 1
ATOM 755 C C . ALA A 1 100 ? -7.385 -5.600 18.629 1.00 97.50 100 ALA A C 1
ATOM 757 O O . ALA A 1 100 ? -8.369 -5.816 17.918 1.00 97.50 100 ALA A O 1
ATOM 758 N N . ALA A 1 101 ? -7.484 -5.485 19.959 1.00 97.75 101 ALA A N 1
ATOM 759 C CA . ALA A 1 101 ? -8.763 -5.538 20.660 1.00 97.75 101 ALA A CA 1
ATOM 760 C C . ALA A 1 101 ? -9.672 -4.363 20.272 1.00 97.75 101 ALA A C 1
ATOM 762 O O . ALA A 1 101 ? -10.862 -4.573 20.030 1.00 97.75 101 ALA A O 1
ATOM 763 N N . GLN A 1 102 ? -9.119 -3.154 20.141 1.00 98.06 102 GLN A N 1
ATOM 764 C CA . GLN A 1 102 ? -9.895 -1.988 19.734 1.00 98.06 102 GLN A CA 1
ATOM 765 C C . GLN A 1 102 ? -10.320 -2.057 18.264 1.00 98.06 102 GLN A C 1
ATOM 767 O O . GLN A 1 102 ? -11.484 -1.821 17.947 1.00 98.06 102 GLN A O 1
ATOM 772 N N . ALA A 1 103 ? -9.429 -2.481 17.367 1.00 98.06 103 ALA A N 1
ATOM 773 C CA . ALA A 1 103 ? -9.767 -2.747 15.970 1.00 98.06 103 ALA A CA 1
ATOM 774 C C . ALA A 1 103 ? -10.910 -3.772 15.857 1.00 98.06 103 ALA A C 1
ATOM 776 O O . ALA A 1 103 ? -11.867 -3.560 15.109 1.00 98.06 103 ALA A O 1
ATOM 777 N N . MET A 1 104 ? -10.855 -4.849 16.653 1.00 98.00 104 MET A N 1
ATOM 778 C CA . MET A 1 104 ? -11.926 -5.843 16.750 1.00 98.00 104 MET A CA 1
ATOM 779 C C . MET A 1 104 ? -13.234 -5.229 17.267 1.00 98.00 104 MET A C 1
ATOM 781 O O . MET A 1 104 ? -14.308 -5.506 16.723 1.00 98.00 104 MET A O 1
ATOM 785 N N . HIS A 1 105 ? -13.166 -4.377 18.292 1.00 97.62 105 HIS A N 1
ATOM 786 C CA . HIS A 1 105 ? -14.331 -3.670 18.818 1.00 97.62 105 HIS A CA 1
ATOM 787 C C . HIS A 1 105 ? -14.999 -2.798 17.745 1.00 97.62 105 HIS A C 1
ATOM 789 O O . HIS A 1 105 ? -16.209 -2.894 17.556 1.00 97.62 105 HIS A O 1
ATOM 795 N N . ILE A 1 106 ? -14.225 -2.039 16.966 1.00 97.44 106 ILE A N 1
ATOM 796 C CA . ILE A 1 106 ? -14.731 -1.177 15.884 1.00 97.44 106 ILE A CA 1
ATOM 797 C C . ILE A 1 106 ? -15.488 -1.987 14.819 1.00 97.44 106 ILE A C 1
ATOM 799 O O . ILE A 1 106 ? -16.590 -1.617 14.403 1.00 97.44 106 ILE A O 1
ATOM 803 N N . VAL A 1 107 ? -14.932 -3.121 14.381 1.00 97.81 107 VAL A N 1
ATOM 804 C CA . VAL A 1 107 ? -15.538 -3.922 13.299 1.00 97.81 107 VAL A CA 1
ATOM 805 C C . VAL A 1 107 ? -16.718 -4.784 13.762 1.00 97.81 107 VAL A C 1
ATOM 807 O O . VAL A 1 107 ? -17.556 -5.167 12.942 1.00 97.81 107 VAL A O 1
ATOM 810 N N . THR A 1 108 ? -16.831 -5.060 15.067 1.00 96.94 108 THR A N 1
ATOM 811 C CA . THR A 1 108 ? -17.942 -5.828 15.666 1.00 96.94 108 THR A CA 1
ATOM 812 C C . THR A 1 108 ? -19.055 -4.954 16.252 1.00 96.94 108 THR A C 1
ATOM 814 O O . THR A 1 108 ? -20.221 -5.345 16.193 1.00 96.94 108 THR A O 1
ATOM 817 N N . GLY A 1 109 ? -18.723 -3.777 16.788 1.00 93.69 109 GLY A N 1
ATOM 818 C CA . GLY A 1 109 ? -19.596 -2.909 17.590 1.00 93.69 109 GLY A CA 1
ATOM 819 C C . GLY A 1 109 ? -20.273 -1.767 16.829 1.00 93.69 109 GLY A C 1
ATOM 820 O O . GLY A 1 109 ? -20.823 -0.856 17.440 1.00 93.69 109 GLY A O 1
ATOM 821 N N . CYS A 1 110 ? -20.245 -1.790 15.499 1.00 95.94 110 CYS A N 1
ATOM 822 C CA . CYS A 1 110 ? -20.762 -0.710 14.660 1.00 95.94 110 CYS A CA 1
ATOM 823 C C . CYS A 1 110 ? -22.266 -0.428 14.883 1.00 95.94 110 CYS A C 1
ATOM 825 O O . CYS A 1 110 ? -23.135 -1.206 14.465 1.00 95.94 110 CYS A O 1
ATOM 827 N N . ALA A 1 111 ? -22.564 0.755 15.430 1.00 94.38 111 ALA A N 1
ATOM 828 C CA . ALA A 1 111 ? -23.913 1.211 15.780 1.00 94.38 111 ALA A CA 1
ATOM 829 C C . ALA A 1 111 ? -24.864 1.321 14.576 1.00 94.38 111 ALA A C 1
ATOM 831 O O . ALA A 1 111 ? -26.038 0.962 14.680 1.00 94.38 111 ALA A O 1
ATOM 832 N N . GLY A 1 112 ? -24.348 1.740 13.415 1.00 91.88 112 GLY A N 1
ATOM 833 C CA . GLY A 1 112 ? -25.124 1.887 12.180 1.00 91.88 112 GLY A CA 1
ATOM 834 C C . GLY A 1 112 ? -25.598 0.574 11.545 1.00 91.88 112 GLY A C 1
ATOM 835 O O . GLY A 1 112 ? -26.329 0.614 10.561 1.00 91.88 112 GLY A O 1
ATOM 836 N N . GLN A 1 113 ? -25.189 -0.591 12.077 1.00 93.19 113 GLN A N 1
ATOM 837 C CA . GLN A 1 113 ? -25.585 -1.923 11.581 1.00 93.19 113 GLN A CA 1
ATOM 838 C C . GLN A 1 113 ? -25.438 -2.074 10.053 1.00 93.19 113 GLN A C 1
ATOM 840 O O . GLN A 1 113 ? -26.273 -2.680 9.383 1.00 93.19 113 GLN A O 1
ATOM 845 N N . CYS A 1 114 ? -24.366 -1.510 9.496 1.00 96.31 114 CYS A N 1
ATOM 846 C CA . CYS A 1 114 ? -24.148 -1.456 8.056 1.00 96.31 114 CYS A CA 1
ATOM 847 C C . CYS A 1 114 ? -23.897 -2.842 7.437 1.00 96.31 114 CYS A C 1
ATOM 849 O O . CYS A 1 114 ? -23.446 -3.774 8.105 1.00 96.31 114 CYS A O 1
ATOM 851 N N . ALA A 1 115 ? -24.179 -2.970 6.138 1.00 96.19 115 ALA A N 1
ATOM 852 C CA . ALA A 1 115 ? -23.956 -4.213 5.400 1.00 96.19 115 ALA A CA 1
ATOM 853 C C . ALA A 1 115 ? -22.465 -4.486 5.131 1.00 96.19 115 ALA A C 1
ATOM 855 O O . ALA A 1 115 ? -22.051 -5.638 5.143 1.00 96.19 115 ALA A O 1
ATOM 856 N N . THR A 1 116 ? -21.674 -3.435 4.891 1.00 97.31 116 THR A N 1
ATOM 857 C CA . THR A 1 116 ? -20.235 -3.527 4.588 1.00 97.31 116 THR A CA 1
ATOM 858 C C . THR A 1 116 ? -19.433 -2.561 5.457 1.00 97.31 116 THR A C 1
ATOM 860 O O . THR A 1 116 ? -18.668 -2.983 6.319 1.00 97.31 116 THR A O 1
ATOM 863 N N . SER A 1 117 ? -19.628 -1.255 5.287 1.00 97.81 117 SER A N 1
ATOM 864 C CA . SER A 1 117 ? -18.993 -0.201 6.083 1.00 97.81 117 SER A CA 1
ATOM 865 C C . SER A 1 117 ? -19.849 1.071 6.108 1.00 97.81 117 SER A C 1
ATOM 867 O O . SER A 1 117 ? -20.699 1.281 5.242 1.00 97.81 117 SER A O 1
ATOM 869 N N . CYS A 1 118 ? -19.655 1.915 7.123 1.00 97.50 118 CYS A N 1
ATOM 870 C CA . CYS A 1 118 ? -20.298 3.223 7.261 1.00 97.50 118 CYS A CA 1
ATOM 871 C C . CYS A 1 118 ? -19.440 4.166 8.113 1.00 97.50 118 CYS A C 1
ATOM 873 O O . CYS A 1 118 ? -18.383 3.768 8.610 1.00 97.50 118 CYS A O 1
ATOM 875 N N . ILE A 1 119 ? -19.926 5.396 8.305 1.00 96.31 119 ILE A N 1
ATOM 876 C CA . ILE A 1 119 ? -19.266 6.425 9.121 1.00 96.31 119 ILE A CA 1
ATOM 877 C C . ILE A 1 119 ? -19.138 6.052 10.604 1.00 96.31 119 ILE A C 1
ATOM 879 O O . ILE A 1 119 ? -18.214 6.501 11.264 1.00 96.31 119 ILE A O 1
ATOM 883 N N . ASP A 1 120 ? -20.022 5.184 11.106 1.00 96.06 120 ASP A N 1
ATOM 884 C CA . ASP A 1 120 ? -19.976 4.700 12.494 1.00 96.06 120 ASP A CA 1
ATOM 885 C C . ASP A 1 120 ? -18.958 3.564 12.716 1.00 96.06 120 ASP A C 1
ATOM 887 O O . ASP A 1 120 ? -18.928 2.980 13.798 1.00 96.06 120 ASP A O 1
ATOM 891 N N . CYS A 1 121 ? -18.183 3.171 11.694 1.00 96.88 121 CYS A N 1
ATOM 892 C CA . CYS A 1 121 ? -17.175 2.118 11.841 1.00 96.88 121 CYS A CA 1
ATOM 893 C C . CYS A 1 121 ? -15.861 2.418 11.118 1.00 96.88 121 CYS A C 1
ATOM 895 O O . CYS A 1 121 ? -14.895 2.788 11.762 1.00 96.88 121 CYS A O 1
ATOM 897 N N . LEU A 1 122 ? -15.804 2.246 9.796 1.00 97.81 122 LEU A N 1
ATOM 898 C CA . LEU A 1 122 ? -14.556 2.300 9.027 1.00 97.81 122 LEU A CA 1
ATOM 899 C C . LEU A 1 122 ? -14.466 3.534 8.133 1.00 97.81 122 LEU A C 1
ATOM 901 O O . LEU A 1 122 ? -13.383 3.862 7.671 1.00 97.81 122 LEU A O 1
ATOM 905 N N . GLN A 1 123 ? -15.582 4.194 7.816 1.00 97.56 123 GLN A N 1
ATOM 906 C CA . GLN A 1 123 ? -15.564 5.319 6.885 1.00 97.56 123 GLN A CA 1
ATOM 907 C C . GLN A 1 123 ? -15.337 6.631 7.628 1.00 97.56 123 GLN A C 1
ATOM 909 O O . GLN A 1 123 ? -16.011 6.944 8.600 1.00 97.56 123 GLN A O 1
ATOM 914 N N . HIS A 1 124 ? -14.453 7.457 7.097 1.00 94.75 124 HIS A N 1
ATOM 915 C CA . HIS A 1 124 ? -14.337 8.859 7.456 1.00 94.75 124 HIS A CA 1
ATOM 916 C C . HIS A 1 124 ? -14.067 9.685 6.193 1.00 94.75 124 HIS A C 1
ATOM 918 O O . HIS A 1 124 ? -13.923 9.163 5.087 1.00 94.75 124 HIS A O 1
ATOM 924 N N . PHE A 1 125 ? -14.044 11.008 6.317 1.00 94.25 125 PHE A N 1
ATOM 925 C CA . PHE A 1 125 ? -13.908 11.869 5.142 1.00 94.25 125 PHE A CA 1
ATOM 926 C C . PHE A 1 125 ? -12.597 11.623 4.376 1.00 94.25 125 PHE A C 1
ATOM 928 O O . PHE A 1 125 ? -12.594 11.576 3.145 1.00 94.25 125 PHE A O 1
ATOM 935 N N . ARG A 1 126 ? -11.479 11.434 5.090 1.00 91.56 126 ARG A N 1
ATOM 936 C CA . ARG A 1 126 ? -10.160 11.309 4.453 1.00 91.56 126 ARG A CA 1
ATOM 937 C C . ARG A 1 126 ? -9.978 9.995 3.707 1.00 91.56 126 ARG A C 1
ATOM 939 O O . ARG A 1 126 ? -9.165 9.973 2.794 1.00 91.56 126 ARG A O 1
ATOM 946 N N . ASN A 1 127 ? -10.740 8.950 4.024 1.00 95.81 127 ASN A N 1
ATOM 947 C CA . ASN A 1 127 ? -10.641 7.663 3.343 1.00 95.81 127 ASN A CA 1
ATOM 948 C C . ASN A 1 127 ? -11.683 7.426 2.232 1.00 95.81 127 ASN A C 1
ATOM 950 O O . ASN A 1 127 ? -11.793 6.319 1.697 1.00 95.81 127 ASN A O 1
ATOM 954 N N . ALA A 1 128 ? -12.398 8.477 1.809 1.00 96.44 128 ALA A N 1
ATOM 955 C CA . ALA A 1 128 ? -13.433 8.410 0.770 1.00 96.44 128 ALA A CA 1
ATOM 956 C C . ALA A 1 128 ? -12.984 7.737 -0.539 1.00 96.44 128 ALA A C 1
ATOM 958 O O . ALA A 1 128 ? -13.771 7.071 -1.213 1.00 96.44 128 ALA A O 1
ATOM 959 N N . PHE A 1 129 ? -11.703 7.857 -0.891 1.00 94.94 129 PHE A N 1
ATOM 960 C CA . PHE A 1 129 ? -11.144 7.302 -2.122 1.00 94.94 129 PHE A CA 1
ATOM 961 C C . PHE A 1 129 ? -11.107 5.763 -2.166 1.00 94.94 129 PHE A C 1
ATOM 963 O O . PHE A 1 129 ? -11.031 5.196 -3.260 1.00 94.94 129 PHE A O 1
ATOM 970 N N . TYR A 1 130 ? -11.215 5.080 -1.019 1.00 96.00 130 TYR A N 1
ATOM 971 C CA . TYR A 1 130 ? -11.298 3.617 -0.947 1.00 96.00 130 TYR A CA 1
ATOM 972 C C . TYR A 1 130 ? -12.505 3.078 -0.170 1.00 96.00 130 TYR A C 1
ATOM 974 O O . TYR A 1 130 ? -12.538 1.883 0.108 1.00 96.00 130 TYR A O 1
ATOM 982 N N . HIS A 1 131 ? -13.552 3.877 0.088 1.00 97.62 131 HIS A N 1
ATOM 983 C CA . HIS A 1 131 ? -14.795 3.388 0.726 1.00 97.62 131 HIS A CA 1
ATOM 984 C C . HIS A 1 131 ? -15.381 2.143 0.051 1.00 97.62 131 HIS A C 1
ATOM 986 O O . HIS A 1 131 ? -15.835 1.225 0.726 1.00 97.62 131 HIS A O 1
ATOM 992 N N . ARG A 1 132 ? -15.305 2.067 -1.285 1.00 96.81 132 ARG A N 1
ATOM 993 C CA . ARG A 1 132 ? -15.750 0.901 -2.076 1.00 96.81 132 ARG A CA 1
ATOM 994 C C . ARG A 1 132 ? -15.011 -0.406 -1.757 1.00 96.81 132 ARG A C 1
ATOM 996 O O . ARG A 1 132 ? -15.418 -1.460 -2.231 1.00 96.81 132 ARG A O 1
ATOM 1003 N N . HIS A 1 133 ? -13.899 -0.330 -1.032 1.00 97.19 133 HIS A N 1
ATOM 1004 C CA . HIS A 1 133 ? -13.080 -1.464 -0.624 1.00 97.19 133 HIS A CA 1
ATOM 1005 C C . HIS A 1 133 ? -13.159 -1.725 0.890 1.00 97.19 133 HIS A C 1
ATOM 1007 O O . HIS A 1 133 ? -12.406 -2.552 1.385 1.00 97.19 133 HIS A O 1
ATOM 1013 N N . LEU A 1 134 ? -14.042 -1.044 1.629 1.00 98.31 134 LEU A N 1
ATOM 1014 C CA . LEU A 1 134 ? -14.189 -1.237 3.071 1.00 98.31 134 LEU A CA 1
ATOM 1015 C C . LEU A 1 134 ? -15.343 -2.187 3.397 1.00 98.31 134 LEU A C 1
ATOM 1017 O O . LEU A 1 134 ? -16.506 -1.900 3.097 1.00 98.31 134 LEU A O 1
ATOM 1021 N N . ASP A 1 135 ? -15.013 -3.273 4.087 1.00 98.44 135 ASP A N 1
ATOM 1022 C CA . ASP A 1 135 ? -15.935 -4.273 4.608 1.00 98.44 135 ASP A CA 1
ATOM 1023 C C . ASP A 1 135 ? -15.501 -4.719 6.016 1.00 98.44 135 ASP A C 1
ATOM 1025 O O . ASP A 1 135 ? -14.499 -5.415 6.212 1.00 98.44 135 ASP A O 1
ATOM 1029 N N . ARG A 1 136 ? -16.289 -4.330 7.024 1.00 98.06 136 ARG A N 1
ATOM 1030 C CA . ARG A 1 136 ? -16.037 -4.653 8.435 1.00 98.06 136 ARG A CA 1
ATOM 1031 C C . ARG A 1 136 ? -16.068 -6.157 8.702 1.00 98.06 136 ARG A C 1
ATOM 1033 O O . ARG A 1 136 ? -15.396 -6.627 9.613 1.00 98.06 136 ARG A O 1
ATOM 1040 N N . HIS A 1 137 ? -16.838 -6.925 7.931 1.00 97.88 137 HIS A N 1
ATOM 1041 C CA . HIS A 1 137 ? -16.957 -8.366 8.126 1.00 97.88 137 HIS A CA 1
ATOM 1042 C C . HIS A 1 137 ? -15.706 -9.093 7.636 1.00 97.88 137 HIS A C 1
ATOM 1044 O O . HIS A 1 137 ? -15.272 -10.040 8.292 1.00 97.88 137 HIS A O 1
ATOM 1050 N N . VAL A 1 138 ? -15.094 -8.605 6.552 1.00 97.50 138 VAL A N 1
ATOM 1051 C CA . VAL A 1 138 ? -13.792 -9.090 6.068 1.00 97.50 138 VAL A CA 1
ATOM 1052 C C . VAL A 1 138 ? -12.694 -8.763 7.077 1.00 97.50 138 VAL A C 1
ATOM 1054 O O . VAL A 1 138 ? -11.943 -9.657 7.463 1.00 97.50 138 VAL A O 1
ATOM 1057 N N . ALA A 1 139 ? -12.641 -7.520 7.570 1.00 97.25 139 ALA A N 1
ATOM 1058 C CA . ALA A 1 139 ? -11.675 -7.137 8.602 1.00 97.25 139 ALA A CA 1
ATOM 1059 C C . ALA A 1 139 ? -11.820 -7.985 9.871 1.00 97.25 139 ALA A C 1
ATOM 1061 O O . ALA A 1 139 ? -10.828 -8.493 10.386 1.00 97.25 139 ALA A O 1
ATOM 1062 N N . ARG A 1 140 ? -13.057 -8.195 10.344 1.00 97.75 140 ARG A N 1
ATOM 1063 C CA . ARG A 1 140 ? -13.339 -9.057 11.497 1.00 97.75 140 ARG A CA 1
ATOM 1064 C C . ARG A 1 140 ? -12.810 -10.473 11.288 1.00 97.75 140 ARG A C 1
ATOM 1066 O O . ARG A 1 140 ? -12.101 -10.973 12.151 1.00 97.75 140 ARG A O 1
ATOM 1073 N N . ALA A 1 141 ? -13.137 -11.101 10.158 1.00 97.12 141 ALA A N 1
ATOM 1074 C CA . ALA A 1 141 ? -12.711 -12.470 9.875 1.00 97.12 141 ALA A CA 1
ATOM 1075 C C . ALA A 1 141 ? -11.177 -12.603 9.846 1.00 97.12 141 ALA A C 1
ATOM 1077 O O . ALA A 1 141 ? -10.635 -13.552 10.409 1.00 97.12 141 ALA A O 1
ATOM 1078 N N . ALA A 1 142 ? -10.477 -11.635 9.247 1.00 95.38 142 ALA A N 1
ATOM 1079 C CA . ALA A 1 142 ? -9.016 -11.613 9.221 1.00 95.38 142 ALA A CA 1
ATOM 1080 C C . ALA A 1 142 ? -8.413 -11.434 10.627 1.00 95.38 142 ALA A C 1
ATOM 1082 O O . ALA A 1 142 ? -7.540 -12.202 11.028 1.00 95.38 142 ALA A O 1
ATOM 1083 N N . LEU A 1 143 ? -8.918 -10.472 11.409 1.00 95.06 143 LEU A N 1
ATOM 1084 C CA . LEU A 1 143 ? -8.452 -10.223 12.778 1.00 95.06 143 LEU A CA 1
ATOM 1085 C C . LEU A 1 143 ? -8.722 -11.417 13.713 1.00 95.06 143 LEU A C 1
ATOM 1087 O O . LEU A 1 143 ? -7.874 -11.750 14.538 1.00 95.06 143 LEU A O 1
ATOM 1091 N N . GLU A 1 144 ? -9.868 -12.094 13.574 1.00 95.75 144 GLU A N 1
ATOM 1092 C CA . GLU A 1 144 ? -10.178 -13.327 14.315 1.00 95.75 144 GLU A CA 1
ATOM 1093 C C . GLU A 1 144 ? -9.203 -14.456 13.958 1.00 95.75 144 GLU A C 1
ATOM 1095 O O . GLU A 1 144 ? -8.744 -15.176 14.845 1.00 95.75 144 GLU A O 1
ATOM 1100 N N . ALA A 1 145 ? -8.864 -14.597 12.673 1.00 94.06 145 ALA A N 1
ATOM 1101 C CA . ALA A 1 145 ? -7.955 -15.635 12.200 1.00 94.06 145 ALA A CA 1
ATOM 1102 C C . ALA A 1 145 ? -6.506 -15.424 12.669 1.00 94.06 145 ALA A C 1
ATOM 1104 O O . ALA A 1 145 ? -5.809 -16.401 12.945 1.00 94.06 145 ALA A O 1
ATOM 1105 N N . TRP A 1 146 ? -6.038 -14.177 12.755 1.00 90.69 146 TRP A N 1
ATOM 1106 C CA . TRP A 1 146 ? -4.659 -13.874 13.162 1.00 90.69 146 TRP A CA 1
ATOM 1107 C C . TRP A 1 146 ? -4.480 -13.757 14.675 1.00 90.69 146 TRP A C 1
ATOM 1109 O O . TRP A 1 146 ? -3.390 -14.012 15.188 1.00 90.69 146 TRP A O 1
ATOM 1119 N N . GLY A 1 147 ? -5.541 -13.395 15.397 1.00 89.06 147 GLY A N 1
ATOM 1120 C CA . GLY A 1 147 ? -5.493 -13.170 16.836 1.00 89.06 147 GLY A CA 1
ATOM 1121 C C . GLY A 1 147 ? -4.797 -11.860 17.225 1.00 89.06 147 GLY A C 1
ATOM 1122 O O . GLY A 1 147 ? -4.582 -10.962 16.415 1.00 89.06 147 GLY A O 1
ATOM 1123 N N . SER A 1 148 ? -4.468 -11.737 18.512 1.00 89.62 148 SER A N 1
ATOM 1124 C CA . SER A 1 148 ? -4.001 -10.487 19.135 1.00 89.62 148 SER A CA 1
ATOM 1125 C C . SER A 1 148 ? -2.545 -10.519 19.607 1.00 89.62 148 SER A C 1
ATOM 1127 O O . SER A 1 148 ? -2.108 -9.608 20.307 1.00 89.62 148 SER A O 1
ATOM 1129 N N . ALA A 1 149 ? -1.784 -11.557 19.254 1.00 90.44 149 ALA A N 1
ATOM 1130 C CA . ALA A 1 149 ? -0.392 -11.705 19.662 1.00 90.44 149 ALA A CA 1
ATOM 1131 C C . ALA A 1 149 ? 0.548 -11.486 18.474 1.00 90.44 149 ALA A C 1
ATOM 1133 O O . ALA A 1 149 ? 0.412 -12.135 17.438 1.00 90.44 149 ALA A O 1
ATOM 1134 N N . LEU A 1 150 ? 1.532 -10.602 18.646 1.00 91.50 150 LEU A N 1
ATOM 1135 C CA . LEU A 1 150 ? 2.677 -10.535 17.746 1.00 91.50 150 LEU A CA 1
ATOM 1136 C C . LEU A 1 150 ? 3.762 -11.483 18.235 1.00 91.50 150 LEU A C 1
ATOM 1138 O O . LEU A 1 150 ? 4.094 -11.531 19.420 1.00 91.50 150 LEU A O 1
ATOM 1142 N N . HIS A 1 151 ? 4.350 -12.200 17.288 1.00 90.50 151 HIS A N 1
ATOM 1143 C CA . HIS A 1 151 ? 5.524 -13.018 17.518 1.00 90.50 151 HIS A CA 1
ATOM 1144 C C . HIS A 1 151 ? 6.653 -12.487 16.653 1.00 90.50 151 HIS A C 1
ATOM 1146 O O . HIS A 1 151 ? 6.487 -12.298 15.447 1.00 90.50 151 HIS A O 1
ATOM 1152 N N . PHE A 1 152 ? 7.810 -12.257 17.270 1.00 91.50 152 PHE A N 1
ATOM 1153 C CA . PHE A 1 152 ? 9.015 -11.958 16.515 1.00 91.50 152 PHE A CA 1
ATOM 1154 C C . PHE A 1 152 ? 9.337 -13.150 15.608 1.00 91.50 152 PHE A C 1
ATOM 1156 O O . PHE A 1 152 ? 9.550 -14.263 16.090 1.00 91.50 152 PHE A O 1
ATOM 1163 N N . GLY A 1 153 ? 9.327 -12.915 14.297 1.00 89.81 153 GLY A N 1
ATOM 1164 C CA . GLY A 1 153 ? 9.650 -13.936 13.307 1.00 89.81 153 GLY A CA 1
ATOM 1165 C C . GLY A 1 153 ? 11.140 -13.954 12.982 1.00 89.81 153 GLY A C 1
ATOM 1166 O O . GLY A 1 153 ? 11.809 -14.967 13.156 1.00 89.81 153 GLY A O 1
ATOM 1167 N N . HIS A 1 154 ? 11.639 -12.836 12.464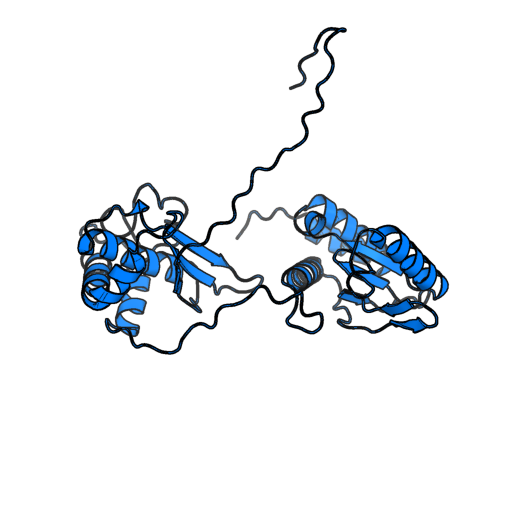 1.00 88.12 154 HIS A N 1
ATOM 1168 C CA . HIS A 1 154 ? 13.024 -12.640 12.046 1.00 88.12 154 HIS A CA 1
ATOM 1169 C C . HIS A 1 154 ? 13.284 -11.148 11.838 1.00 88.12 154 HIS A C 1
ATOM 1171 O O . HIS A 1 154 ? 12.349 -10.376 11.611 1.00 88.12 154 HIS A O 1
ATOM 1177 N N . ASP A 1 155 ? 14.556 -10.763 11.848 1.00 85.12 155 ASP A N 1
ATOM 1178 C CA . ASP A 1 155 ? 14.964 -9.437 11.405 1.00 85.12 155 ASP A CA 1
ATOM 1179 C C . ASP A 1 155 ? 14.796 -9.312 9.892 1.00 85.12 155 ASP A C 1
ATOM 1181 O O . ASP A 1 155 ? 15.172 -10.206 9.129 1.00 85.12 155 ASP A O 1
ATOM 1185 N N . ILE A 1 156 ? 14.263 -8.177 9.448 1.00 76.94 156 ILE A N 1
ATOM 1186 C CA . ILE A 1 156 ? 14.297 -7.815 8.035 1.00 76.94 156 ILE A CA 1
ATOM 1187 C C . ILE A 1 156 ? 15.711 -7.289 7.767 1.00 76.94 156 ILE A C 1
ATOM 1189 O O . ILE A 1 156 ? 16.065 -6.239 8.309 1.00 76.94 156 ILE A O 1
ATOM 1193 N N . PRO A 1 157 ? 16.544 -7.989 6.973 1.00 72.44 157 PRO A N 1
ATOM 1194 C CA . PRO A 1 157 ? 17.898 -7.527 6.719 1.00 72.44 157 PRO A CA 1
ATOM 1195 C C . PRO A 1 157 ? 17.844 -6.161 6.022 1.00 72.44 157 PRO A C 1
ATOM 1197 O O . PRO A 1 157 ? 16.996 -5.964 5.141 1.00 72.44 157 PRO A O 1
ATOM 1200 N N . PRO A 1 158 ? 18.730 -5.214 6.383 1.00 65.62 158 PRO A N 1
ATOM 1201 C CA . PRO A 1 158 ? 18.803 -3.944 5.687 1.00 65.62 158 PRO A CA 1
ATOM 1202 C C . PRO A 1 158 ? 19.101 -4.228 4.220 1.00 65.62 158 PRO A C 1
ATOM 1204 O O . PRO A 1 158 ? 20.147 -4.783 3.875 1.00 65.62 158 PRO A O 1
ATOM 1207 N N . ARG A 1 159 ? 18.171 -3.846 3.347 1.00 56.62 159 ARG A N 1
ATOM 1208 C CA . ARG A 1 159 ? 18.423 -3.838 1.914 1.00 56.62 159 ARG A CA 1
ATOM 1209 C C . ARG A 1 159 ? 19.320 -2.634 1.657 1.00 56.62 159 ARG A C 1
ATOM 1211 O O . ARG A 1 159 ? 18.835 -1.524 1.457 1.00 56.62 159 ARG A O 1
ATOM 1218 N N . MET A 1 160 ? 20.636 -2.830 1.748 1.00 44.75 160 MET A N 1
ATOM 1219 C CA . MET A 1 160 ? 21.554 -1.867 1.148 1.00 44.75 160 MET A CA 1
ATOM 1220 C C . MET A 1 160 ? 21.127 -1.711 -0.317 1.00 44.75 160 MET A C 1
ATOM 1222 O O . MET A 1 160 ? 20.709 -2.711 -0.909 1.00 44.75 160 MET A O 1
ATOM 1226 N N . PRO A 1 161 ? 21.167 -0.505 -0.909 1.00 43.78 161 PRO A N 1
ATOM 1227 C CA . PRO A 1 161 ? 21.115 -0.405 -2.355 1.00 43.78 161 PRO A CA 1
ATOM 1228 C C . PRO A 1 161 ? 22.300 -1.219 -2.867 1.00 43.78 161 PRO A C 1
ATOM 1230 O O . PRO A 1 161 ? 23.449 -0.781 -2.801 1.00 43.78 161 PRO A O 1
ATOM 1233 N N . GLU A 1 162 ? 22.029 -2.460 -3.260 1.00 37.66 162 GLU A N 1
ATOM 1234 C CA . GLU A 1 162 ? 23.004 -3.290 -3.933 1.00 37.66 162 GLU A CA 1
ATOM 1235 C C . GLU A 1 162 ? 23.449 -2.470 -5.151 1.00 37.66 162 GLU A C 1
ATOM 1237 O O . GLU A 1 162 ? 22.590 -1.910 -5.850 1.00 37.66 162 GLU A O 1
ATOM 1242 N N . PRO A 1 163 ? 24.764 -2.308 -5.399 1.00 40.84 163 PRO A N 1
ATOM 1243 C CA . PRO A 1 163 ? 25.187 -1.874 -6.723 1.00 40.84 163 PRO A CA 1
ATOM 1244 C C . PRO A 1 163 ? 24.458 -2.792 -7.709 1.00 40.84 163 PRO A C 1
ATOM 1246 O O . PRO A 1 163 ? 24.450 -3.991 -7.445 1.00 40.84 163 PRO A O 1
ATOM 1249 N N . PRO A 1 164 ? 23.776 -2.250 -8.736 1.00 37.72 164 PRO A N 1
ATOM 1250 C CA . PRO A 1 164 ? 22.793 -2.988 -9.522 1.00 37.72 164 PRO A CA 1
ATOM 1251 C C . PRO A 1 164 ? 23.362 -4.349 -9.903 1.00 37.72 164 PRO A C 1
ATOM 1253 O O . PRO A 1 164 ? 24.293 -4.437 -10.705 1.00 37.72 164 PRO A O 1
ATOM 1256 N N . ASP A 1 165 ? 22.860 -5.391 -9.240 1.00 34.75 165 ASP A N 1
ATOM 1257 C CA . ASP A 1 165 ? 23.388 -6.730 -9.405 1.00 34.75 165 ASP A CA 1
ATOM 1258 C C . ASP A 1 165 ? 22.867 -7.209 -10.758 1.00 34.75 165 ASP A C 1
ATOM 1260 O O . ASP A 1 165 ? 21.669 -7.401 -10.976 1.00 34.75 165 ASP A O 1
ATOM 1264 N N . HIS A 1 166 ? 23.775 -7.289 -11.727 1.00 43.94 166 HIS A N 1
ATOM 1265 C CA . HIS A 1 166 ? 23.460 -7.546 -13.132 1.00 43.94 166 HIS A CA 1
ATOM 1266 C C . HIS A 1 166 ? 23.006 -8.995 -13.402 1.00 43.94 166 HIS A C 1
ATOM 1268 O O . HIS A 1 166 ? 22.869 -9.375 -14.566 1.00 43.94 166 HIS A O 1
ATOM 1274 N N . ASP A 1 167 ? 22.744 -9.794 -12.360 1.00 41.72 167 ASP A N 1
ATOM 1275 C CA . ASP A 1 167 ? 22.367 -11.205 -12.473 1.00 41.72 167 ASP A CA 1
ATOM 1276 C C . ASP A 1 167 ? 21.258 -11.630 -11.469 1.00 41.72 167 ASP A C 1
ATOM 1278 O O . ASP A 1 167 ? 21.362 -12.627 -10.759 1.00 41.72 167 ASP A O 1
ATOM 1282 N N . GLY A 1 168 ? 20.138 -10.887 -11.464 1.00 33.88 168 GLY A N 1
ATOM 1283 C CA . GLY A 1 168 ? 18.811 -11.291 -10.936 1.00 33.88 168 GLY A CA 1
ATOM 1284 C C . GLY A 1 168 ? 18.381 -10.612 -9.618 1.00 33.88 168 GLY A C 1
ATOM 1285 O O . GLY A 1 168 ? 19.244 -10.319 -8.803 1.00 33.88 168 GLY A O 1
ATOM 1286 N N . PRO A 1 169 ? 17.070 -10.375 -9.342 1.00 41.84 169 PRO A N 1
ATOM 1287 C CA . PRO A 1 169 ? 15.855 -10.896 -9.975 1.00 41.84 169 PRO A CA 1
ATOM 1288 C C . PRO A 1 169 ? 15.145 -9.872 -10.884 1.00 41.84 169 PRO A C 1
ATOM 1290 O O . PRO A 1 169 ? 15.153 -8.679 -10.610 1.00 41.84 169 PRO A O 1
ATOM 1293 N N . VAL A 1 170 ? 14.506 -10.388 -11.941 1.00 47.56 170 VAL A N 1
ATOM 1294 C CA . VAL A 1 170 ? 13.611 -9.733 -12.922 1.00 47.56 170 VAL A CA 1
ATOM 1295 C C . VAL A 1 170 ? 13.216 -8.296 -12.553 1.00 47.56 170 VAL A C 1
ATOM 1297 O O . VAL A 1 170 ? 12.350 -8.071 -11.701 1.00 47.56 170 VAL A O 1
ATOM 1300 N N . ASN A 1 171 ? 13.880 -7.355 -13.222 1.00 63.38 171 ASN A N 1
ATOM 1301 C CA . ASN A 1 171 ? 13.694 -5.911 -13.137 1.00 63.38 171 ASN A CA 1
ATOM 1302 C C . ASN A 1 171 ? 12.188 -5.589 -13.227 1.00 63.38 171 ASN A C 1
ATOM 1304 O O . ASN A 1 171 ? 11.508 -6.087 -14.124 1.00 63.38 171 ASN A O 1
ATOM 1308 N N . GLU A 1 172 ? 11.623 -4.804 -12.302 1.00 61.03 172 GLU A N 1
ATOM 1309 C CA . GLU A 1 172 ? 10.187 -4.458 -12.329 1.00 61.03 172 GLU A CA 1
ATOM 1310 C C . GLU A 1 172 ? 9.772 -3.906 -13.699 1.00 61.03 172 GLU A C 1
ATOM 1312 O O . GLU A 1 172 ? 8.701 -4.231 -14.207 1.00 61.03 172 GLU A O 1
ATOM 1317 N N . GLY A 1 173 ? 10.680 -3.184 -14.352 1.00 60.81 173 GLY A N 1
ATOM 1318 C CA . GLY A 1 173 ? 10.505 -2.700 -15.708 1.00 60.81 173 GLY A CA 1
ATOM 1319 C C . GLY A 1 173 ? 10.487 -3.785 -16.801 1.00 60.81 173 GLY A C 1
ATOM 1320 O O . GLY A 1 173 ? 9.725 -3.655 -17.757 1.00 60.81 173 GLY A O 1
ATOM 1321 N N . GLU A 1 174 ? 11.251 -4.877 -16.666 1.00 71.56 174 GLU A N 1
ATOM 1322 C CA . GLU A 1 174 ? 11.156 -6.047 -17.564 1.00 71.56 174 GLU A CA 1
ATOM 1323 C C . GLU A 1 174 ? 9.776 -6.706 -17.435 1.00 71.56 174 GLU A C 1
ATOM 1325 O O . GLU A 1 174 ? 9.149 -7.044 -18.439 1.00 71.56 174 GLU A O 1
ATOM 1330 N N . ARG A 1 175 ? 9.258 -6.826 -16.201 1.00 73.94 175 ARG A N 1
ATOM 1331 C CA . ARG A 1 175 ? 7.906 -7.361 -15.950 1.00 73.94 175 ARG A CA 1
ATOM 1332 C C . ARG A 1 175 ? 6.828 -6.459 -16.534 1.00 73.94 175 ARG A C 1
ATOM 1334 O O . ARG A 1 175 ? 5.851 -6.963 -17.081 1.00 73.94 175 ARG A O 1
ATOM 1341 N N . THR A 1 176 ? 7.003 -5.145 -16.431 1.00 77.94 176 THR A N 1
ATOM 1342 C CA . THR A 1 176 ? 6.094 -4.156 -17.018 1.00 77.94 176 THR A CA 1
ATOM 1343 C C . THR A 1 176 ? 6.089 -4.253 -18.543 1.00 77.94 176 THR A C 1
ATOM 1345 O O . THR A 1 176 ? 5.018 -4.342 -19.143 1.00 77.94 176 THR A O 1
ATOM 1348 N N . LEU A 1 177 ? 7.261 -4.330 -19.185 1.00 82.69 177 LEU A N 1
ATOM 1349 C CA . LEU A 1 177 ? 7.366 -4.532 -20.634 1.00 82.69 177 LEU A CA 1
ATOM 1350 C C . LEU A 1 177 ? 6.733 -5.861 -21.074 1.00 82.69 177 LEU A C 1
ATOM 1352 O O . LEU A 1 177 ? 5.960 -5.882 -22.033 1.00 82.69 177 LEU A O 1
ATOM 1356 N N . GLN A 1 178 ? 7.012 -6.954 -20.359 1.00 83.44 178 GLN A N 1
ATOM 1357 C CA . GLN A 1 178 ? 6.393 -8.256 -20.613 1.00 83.44 178 GLN A CA 1
ATOM 1358 C C . GLN A 1 178 ? 4.864 -8.173 -20.525 1.00 83.44 178 GLN A C 1
ATOM 1360 O O . GLN A 1 178 ? 4.176 -8.579 -21.462 1.00 83.44 178 GLN A O 1
ATOM 1365 N N . TRP A 1 179 ? 4.332 -7.591 -19.447 1.00 83.00 179 TRP A N 1
ATOM 1366 C CA . TRP A 1 179 ? 2.891 -7.418 -19.265 1.00 83.00 179 TRP A CA 1
ATOM 1367 C C . TRP A 1 179 ? 2.265 -6.616 -20.410 1.00 83.00 179 TRP A C 1
ATOM 1369 O O . TRP A 1 179 ? 1.230 -7.005 -20.948 1.00 83.00 179 TRP A O 1
ATOM 1379 N N . HIS A 1 180 ? 2.914 -5.530 -20.838 1.00 85.50 180 HIS A N 1
ATOM 1380 C CA . HIS A 1 180 ? 2.452 -4.718 -21.960 1.00 85.50 180 HIS A CA 1
ATOM 1381 C C . HIS A 1 180 ? 2.392 -5.500 -23.277 1.00 85.50 180 HIS A C 1
ATOM 1383 O O . HIS A 1 180 ? 1.424 -5.349 -24.024 1.00 85.50 180 HIS A O 1
ATOM 1389 N N . LEU A 1 181 ? 3.392 -6.337 -23.568 1.00 87.06 181 LEU A N 1
ATOM 1390 C CA . LEU A 1 181 ? 3.435 -7.162 -24.779 1.00 87.06 181 LEU A CA 1
ATOM 1391 C C . LEU A 1 181 ? 2.356 -8.254 -24.771 1.00 87.06 181 LEU A C 1
ATOM 1393 O O . LEU A 1 181 ? 1.649 -8.425 -25.768 1.00 87.06 181 LEU A O 1
ATOM 1397 N N . GLU A 1 182 ? 2.177 -8.937 -23.638 1.00 85.19 182 GLU A N 1
ATOM 1398 C CA . GLU A 1 182 ? 1.127 -9.945 -23.441 1.00 85.19 182 GLU A CA 1
ATOM 1399 C C . GLU A 1 182 ? -0.272 -9.325 -23.551 1.00 85.19 182 GLU A C 1
ATOM 1401 O O . GLU A 1 182 ? -1.145 -9.824 -24.273 1.00 85.19 182 GLU A O 1
ATOM 1406 N N . TRP A 1 183 ? -0.485 -8.186 -22.887 1.00 82.88 183 TRP A N 1
ATOM 1407 C CA . TRP A 1 183 ? -1.734 -7.436 -22.967 1.00 82.88 183 TRP A CA 1
ATOM 1408 C C . TRP A 1 183 ? -2.027 -6.990 -24.399 1.00 82.88 183 TRP A C 1
ATOM 1410 O O . TRP A 1 183 ? -3.166 -7.101 -24.862 1.00 82.88 183 TRP A O 1
ATOM 1420 N N . ALA A 1 184 ? -0.998 -6.553 -25.126 1.00 84.62 184 ALA A N 1
ATOM 1421 C CA . ALA A 1 184 ? -1.104 -6.155 -26.519 1.00 84.62 184 ALA A CA 1
ATOM 1422 C C . ALA A 1 184 ? -1.343 -7.339 -27.476 1.00 84.62 184 ALA A C 1
ATOM 1424 O O . ALA A 1 184 ? -1.710 -7.106 -28.626 1.00 84.62 184 ALA A O 1
ATOM 1425 N N . GLY A 1 185 ? -1.212 -8.585 -27.011 1.00 85.19 185 GLY A N 1
ATOM 1426 C CA . GLY A 1 185 ? -1.477 -9.790 -27.796 1.00 85.19 185 GLY A CA 1
ATOM 1427 C C . GLY A 1 185 ? -0.329 -10.199 -28.716 1.00 85.19 185 GLY A C 1
ATOM 1428 O O . GLY A 1 185 ? -0.563 -10.929 -29.678 1.00 85.19 185 GLY A O 1
ATOM 1429 N N . PHE A 1 186 ? 0.895 -9.738 -28.443 1.00 87.75 186 PHE A N 1
ATOM 1430 C CA . PHE A 1 186 ? 2.078 -10.254 -29.126 1.00 87.75 186 PHE A CA 1
ATOM 1431 C C . PHE A 1 186 ? 2.339 -11.714 -28.727 1.00 87.75 186 PHE A C 1
ATOM 1433 O O . PHE A 1 186 ? 1.972 -12.125 -27.623 1.00 87.75 186 PHE A O 1
ATOM 1440 N N . PRO A 1 187 ? 2.978 -12.511 -29.603 1.00 85.06 187 PRO A N 1
ATOM 1441 C CA . PRO A 1 187 ? 3.436 -13.841 -29.225 1.00 85.06 187 PRO A CA 1
ATOM 1442 C C . PRO A 1 187 ? 4.434 -13.766 -28.053 1.00 85.06 187 PRO A C 1
ATOM 1444 O O . PRO A 1 187 ? 5.034 -12.711 -27.817 1.00 85.06 187 PRO A O 1
ATOM 1447 N N . PRO A 1 188 ? 4.638 -14.870 -27.317 1.00 83.56 188 PRO A N 1
ATOM 1448 C CA . PRO A 1 188 ? 5.687 -14.933 -26.308 1.00 83.56 188 PRO A CA 1
ATOM 1449 C C . PRO A 1 188 ? 7.060 -14.802 -26.980 1.00 83.56 188 PRO A C 1
ATOM 1451 O O . PRO A 1 188 ? 7.330 -15.470 -27.979 1.00 83.56 188 PRO A O 1
ATOM 1454 N N . GLY A 1 189 ? 7.909 -13.924 -26.447 1.00 84.31 189 GLY A N 1
ATOM 1455 C CA . GLY A 1 189 ? 9.299 -13.784 -26.879 1.00 84.31 189 GLY A CA 1
ATOM 1456 C C . GLY A 1 189 ? 10.258 -14.635 -26.045 1.00 84.31 189 GLY A C 1
ATOM 1457 O O . GLY A 1 189 ? 9.906 -15.143 -24.979 1.00 84.31 189 GLY A O 1
ATOM 1458 N N . GLU A 1 190 ? 11.487 -14.784 -26.528 1.00 84.38 190 GLU A N 1
ATOM 1459 C CA . GLU A 1 190 ? 12.581 -15.416 -25.799 1.00 84.38 190 GLU A CA 1
ATOM 1460 C C . GLU A 1 190 ? 13.261 -14.397 -24.879 1.00 84.38 190 GLU A C 1
ATOM 1462 O O . GLU A 1 190 ? 13.771 -13.367 -25.320 1.00 84.38 190 GLU A O 1
ATOM 1467 N N . TYR A 1 191 ? 13.298 -14.705 -23.587 1.00 82.75 191 TYR A N 1
ATOM 1468 C CA . TYR A 1 191 ? 13.981 -13.897 -22.580 1.00 82.75 191 TYR A CA 1
ATOM 1469 C C . TYR A 1 191 ? 15.397 -14.421 -22.359 1.00 82.75 191 TYR A C 1
ATOM 1471 O O . TYR A 1 191 ? 15.642 -15.626 -22.437 1.00 82.75 191 TYR A O 1
ATOM 1479 N N . LYS A 1 192 ? 16.331 -13.523 -22.027 1.00 78.56 192 LYS A N 1
ATOM 1480 C CA . LYS A 1 192 ? 17.749 -13.860 -21.794 1.00 78.56 192 LYS A CA 1
ATOM 1481 C C . LYS A 1 192 ? 18.451 -14.498 -23.008 1.00 78.56 192 LYS A C 1
ATOM 1483 O O . LYS A 1 192 ? 19.426 -15.232 -22.841 1.00 78.56 192 LYS A O 1
ATOM 1488 N N . HIS A 1 193 ? 17.989 -14.204 -24.222 1.00 82.50 193 HIS A N 1
ATOM 1489 C CA . HIS A 1 193 ? 18.627 -14.667 -25.453 1.00 82.50 193 HIS A CA 1
ATOM 1490 C C . HIS A 1 193 ? 19.999 -13.992 -25.614 1.00 82.50 193 HIS A C 1
ATOM 1492 O O . HIS A 1 193 ? 20.083 -12.775 -25.746 1.00 82.50 193 HIS A O 1
ATOM 1498 N N . ARG A 1 194 ? 21.097 -14.750 -25.554 1.00 82.75 194 ARG A N 1
ATOM 1499 C CA . ARG A 1 194 ? 22.457 -14.192 -25.624 1.00 82.75 194 ARG A CA 1
ATOM 1500 C C . ARG A 1 194 ? 22.940 -14.132 -27.071 1.00 82.75 194 ARG A C 1
ATOM 1502 O O . ARG A 1 194 ? 23.059 -15.169 -27.714 1.00 82.75 194 ARG A O 1
ATOM 1509 N N . ILE A 1 195 ? 23.306 -12.938 -27.530 1.00 83.94 195 ILE A N 1
ATOM 1510 C CA . ILE A 1 195 ? 23.881 -12.696 -28.858 1.00 83.94 195 ILE A CA 1
ATOM 1511 C C . ILE A 1 195 ? 25.370 -12.408 -28.691 1.00 83.94 195 ILE A C 1
ATOM 1513 O O . ILE A 1 195 ? 25.754 -11.487 -27.967 1.00 83.94 195 ILE A O 1
ATOM 1517 N N . ASP A 1 196 ? 26.209 -13.211 -29.338 1.00 82.38 196 ASP A N 1
ATOM 1518 C CA . ASP A 1 196 ? 27.655 -12.999 -29.365 1.00 82.38 196 ASP A CA 1
ATOM 1519 C C . ASP A 1 196 ? 28.005 -11.984 -30.458 1.00 82.38 196 ASP A C 1
ATOM 1521 O O . ASP A 1 196 ? 27.840 -12.267 -31.641 1.00 82.38 196 ASP A O 1
ATOM 1525 N N . LEU A 1 197 ? 28.460 -10.799 -30.052 1.00 79.19 197 LEU A N 1
ATOM 1526 C CA . LEU A 1 197 ? 28.884 -9.726 -30.957 1.00 79.19 197 LEU A CA 1
ATOM 1527 C C . LEU A 1 197 ? 30.363 -9.875 -31.347 1.00 79.19 197 LEU A C 1
ATOM 1529 O O . LEU A 1 197 ? 30.857 -9.167 -32.222 1.00 79.19 197 LEU A O 1
ATOM 1533 N N . GLY A 1 198 ? 31.097 -10.771 -30.678 1.00 70.25 198 GLY A N 1
ATOM 1534 C CA . GLY A 1 198 ? 32.526 -10.959 -30.864 1.00 70.25 198 GLY A CA 1
ATOM 1535 C C . GLY A 1 198 ? 33.380 -9.724 -30.533 1.00 70.25 198 GLY A C 1
ATOM 1536 O O . GLY A 1 198 ? 32.935 -8.693 -30.014 1.00 70.25 198 GLY A O 1
ATOM 1537 N N . GLY A 1 199 ? 34.678 -9.841 -30.831 1.00 66.50 199 GLY A N 1
ATOM 1538 C CA . GLY A 1 199 ? 35.620 -8.720 -30.837 1.00 66.50 199 GLY A CA 1
ATOM 1539 C C . GLY A 1 199 ? 35.656 -7.891 -29.545 1.00 66.50 199 GLY A C 1
ATOM 1540 O O . GLY A 1 199 ? 35.957 -8.402 -28.470 1.00 66.50 199 GLY A O 1
ATOM 1541 N N . ARG A 1 200 ? 35.426 -6.577 -29.681 1.00 60.78 200 ARG A N 1
ATOM 1542 C CA . ARG A 1 200 ? 35.616 -5.558 -28.626 1.00 60.78 200 ARG A CA 1
ATOM 1543 C C . ARG A 1 200 ? 34.393 -5.371 -27.718 1.00 60.78 200 ARG A C 1
ATOM 1545 O O . ARG A 1 200 ? 34.527 -4.721 -26.688 1.00 60.78 200 ARG A O 1
ATOM 1552 N N . TYR A 1 201 ? 33.230 -5.896 -28.111 1.00 66.12 201 TYR A N 1
ATOM 1553 C CA . TYR A 1 201 ? 31.937 -5.635 -27.459 1.00 66.12 201 TYR A CA 1
ATOM 1554 C C . TYR A 1 201 ? 31.377 -6.857 -26.714 1.00 66.12 201 TYR A C 1
ATOM 1556 O O . TYR A 1 201 ? 30.430 -6.722 -25.942 1.00 66.12 201 TYR A O 1
ATOM 1564 N N . GLY A 1 202 ? 31.986 -8.035 -26.886 1.00 75.44 202 GLY A N 1
ATOM 1565 C CA . GLY A 1 202 ? 31.631 -9.242 -26.143 1.00 75.44 202 GLY A CA 1
ATOM 1566 C C . GLY A 1 202 ? 30.276 -9.799 -26.574 1.00 75.44 202 GLY A C 1
ATOM 1567 O O . GLY A 1 202 ? 30.095 -10.156 -27.731 1.00 75.44 202 GLY A O 1
ATOM 1568 N N . ALA A 1 203 ? 29.328 -9.891 -25.643 1.00 78.44 203 ALA A N 1
ATOM 1569 C CA . ALA A 1 203 ? 27.984 -10.392 -25.910 1.00 78.44 203 ALA A CA 1
ATOM 1570 C C . ALA A 1 203 ? 26.929 -9.438 -25.346 1.00 78.44 203 ALA A C 1
ATOM 1572 O O . ALA A 1 203 ? 27.135 -8.814 -24.306 1.00 78.44 203 ALA A O 1
ATOM 1573 N N . THR A 1 204 ? 25.779 -9.378 -26.009 1.00 81.25 204 THR A N 1
ATOM 1574 C CA . THR A 1 204 ? 24.607 -8.624 -25.562 1.00 81.25 204 THR A CA 1
ATOM 1575 C C . THR A 1 204 ? 23.436 -9.564 -25.293 1.00 81.25 204 THR A C 1
ATOM 1577 O O . THR A 1 204 ? 23.420 -10.724 -25.710 1.00 81.25 204 THR A O 1
ATOM 1580 N N . THR A 1 205 ? 22.461 -9.096 -24.527 1.00 83.38 205 THR A N 1
ATOM 1581 C CA . THR A 1 205 ? 21.259 -9.858 -24.193 1.00 83.38 205 THR A CA 1
ATOM 1582 C C . THR A 1 205 ? 20.082 -8.892 -24.205 1.00 83.38 205 THR A C 1
ATOM 1584 O O . THR A 1 205 ? 19.993 -8.088 -23.278 1.00 83.38 205 THR A O 1
ATOM 1587 N N . PRO A 1 206 ? 19.229 -8.907 -25.242 1.00 85.12 206 PRO A N 1
ATOM 1588 C CA . PRO A 1 206 ? 17.978 -8.160 -25.221 1.00 85.12 206 PRO A CA 1
ATOM 1589 C C . PRO A 1 206 ? 17.062 -8.609 -24.081 1.00 85.12 206 PRO A C 1
ATOM 1591 O O . PRO A 1 206 ? 17.089 -9.771 -23.661 1.00 85.12 206 PRO A O 1
ATOM 1594 N N . ASP A 1 207 ? 16.216 -7.686 -23.628 1.00 84.44 207 ASP A N 1
ATOM 1595 C CA . ASP A 1 207 ? 15.163 -7.949 -22.647 1.00 84.44 207 ASP A CA 1
ATOM 1596 C C . ASP A 1 207 ? 14.120 -8.911 -23.211 1.00 84.44 207 ASP A C 1
ATOM 1598 O O . ASP A 1 207 ? 13.673 -9.821 -22.518 1.00 84.44 207 ASP A O 1
ATOM 1602 N N . VAL A 1 208 ? 13.780 -8.761 -24.495 1.00 88.19 208 VAL A N 1
ATOM 1603 C CA . VAL A 1 208 ? 12.989 -9.751 -25.227 1.00 88.19 208 VAL A CA 1
ATOM 1604 C C . VAL A 1 208 ? 13.481 -9.893 -26.663 1.00 88.19 208 VAL A C 1
ATOM 1606 O O . VAL A 1 208 ? 13.741 -8.912 -27.365 1.00 88.19 208 VAL A O 1
ATOM 1609 N N . PHE A 1 209 ? 13.609 -11.142 -27.096 1.00 89.88 209 PHE A N 1
ATOM 1610 C CA . PHE A 1 209 ? 13.989 -11.521 -28.444 1.00 89.88 209 PHE A CA 1
ATOM 1611 C C . PHE A 1 209 ? 12.829 -12.208 -29.159 1.00 89.88 209 PHE A C 1
ATOM 1613 O O . PHE A 1 209 ? 12.107 -13.016 -28.577 1.00 89.88 209 PHE A O 1
ATOM 1620 N N . TYR A 1 210 ? 12.669 -11.915 -30.443 1.00 88.88 210 TYR A N 1
ATOM 1621 C CA . TYR A 1 210 ? 11.715 -12.599 -31.301 1.00 88.88 210 TYR A CA 1
ATOM 1622 C C . TYR A 1 210 ? 12.411 -13.153 -32.532 1.00 88.88 210 TYR A C 1
ATOM 1624 O O . TYR A 1 210 ? 13.095 -12.421 -33.244 1.00 88.88 210 TYR A O 1
ATOM 1632 N N . VAL A 1 211 ? 12.164 -14.423 -32.832 1.00 86.38 211 VAL A N 1
ATOM 1633 C CA . VAL A 1 211 ? 12.564 -15.007 -34.113 1.00 86.38 211 VAL A CA 1
ATOM 1634 C C . VAL A 1 211 ? 11.740 -14.362 -35.225 1.00 86.38 211 VAL A C 1
ATOM 1636 O O . VAL A 1 211 ? 10.523 -14.226 -35.093 1.00 86.38 211 VAL A O 1
ATOM 1639 N N . ASP A 1 212 ? 12.388 -13.975 -36.323 1.00 84.00 212 ASP A N 1
ATOM 1640 C CA . ASP A 1 212 ? 11.677 -13.495 -37.504 1.00 84.00 212 ASP A CA 1
ATOM 1641 C C . ASP A 1 212 ? 10.986 -14.666 -38.220 1.00 84.00 212 ASP A C 1
ATOM 1643 O O . ASP A 1 212 ? 11.670 -15.530 -38.779 1.00 84.00 212 ASP A O 1
ATOM 1647 N N . PRO A 1 213 ? 9.640 -14.707 -38.261 1.00 75.88 213 PRO A N 1
ATOM 1648 C CA . PRO A 1 213 ? 8.917 -15.796 -38.911 1.00 75.88 213 PRO A CA 1
ATOM 1649 C C . PRO A 1 213 ? 9.128 -15.825 -40.430 1.00 75.88 213 PRO A C 1
ATOM 1651 O O . PRO A 1 213 ? 8.886 -16.850 -41.066 1.00 75.88 213 PRO A O 1
ATOM 1654 N N . THR A 1 214 ? 9.576 -14.719 -41.030 1.00 77.88 214 THR A N 1
ATOM 1655 C CA . THR A 1 214 ? 9.863 -14.627 -42.466 1.00 77.88 214 THR A CA 1
ATOM 1656 C C . THR A 1 214 ? 11.297 -15.018 -42.823 1.00 77.88 214 THR A C 1
ATOM 1658 O O . THR A 1 214 ? 11.591 -15.201 -44.007 1.00 77.88 214 THR A O 1
ATOM 1661 N N . GLY A 1 215 ? 12.179 -15.146 -41.823 1.00 78.50 215 GLY A N 1
ATOM 1662 C CA . GLY A 1 215 ? 13.602 -15.446 -41.998 1.00 78.50 215 GLY A CA 1
ATOM 1663 C C . GLY A 1 215 ? 14.384 -14.378 -42.771 1.00 78.50 215 GLY A C 1
ATOM 1664 O O . GLY A 1 215 ? 15.411 -14.695 -43.368 1.00 78.50 215 GLY A O 1
ATOM 1665 N N . ARG A 1 216 ? 13.887 -13.134 -42.829 1.00 79.44 216 ARG A N 1
ATOM 1666 C CA . ARG A 1 216 ? 14.561 -12.007 -43.495 1.00 79.44 216 ARG A CA 1
ATOM 1667 C C . ARG A 1 216 ? 15.651 -11.410 -42.617 1.00 79.44 216 ARG A C 1
ATOM 1669 O O . ARG A 1 216 ? 16.657 -10.947 -43.146 1.00 79.44 216 ARG A O 1
ATOM 1676 N N . THR A 1 217 ? 15.438 -11.417 -41.309 1.00 83.00 217 THR A N 1
ATOM 1677 C CA . THR A 1 217 ? 16.409 -11.036 -40.286 1.00 83.00 217 THR A CA 1
ATOM 1678 C C . THR A 1 217 ? 16.743 -12.250 -39.418 1.00 83.00 217 THR A C 1
ATOM 1680 O O . THR A 1 217 ? 16.057 -13.274 -39.442 1.00 83.00 217 THR A O 1
ATOM 1683 N N . MET A 1 218 ? 17.824 -12.157 -38.648 1.00 81.56 218 MET A N 1
ATOM 1684 C CA . MET A 1 218 ? 18.159 -13.151 -37.623 1.00 81.56 218 MET A CA 1
ATOM 1685 C C . MET A 1 218 ? 17.197 -13.096 -36.432 1.00 81.56 218 MET A C 1
ATOM 1687 O O . MET A 1 218 ? 17.074 -14.069 -35.695 1.00 81.56 218 MET A O 1
ATOM 1691 N N . GLY A 1 219 ? 16.480 -11.983 -36.277 1.00 87.75 219 GLY A N 1
ATOM 1692 C CA . GLY A 1 219 ? 15.443 -11.785 -35.279 1.00 87.75 219 GLY A CA 1
ATOM 1693 C C . GLY A 1 219 ? 15.337 -10.327 -34.851 1.00 87.75 219 GLY A C 1
ATOM 1694 O O . GLY A 1 219 ? 16.076 -9.455 -35.318 1.00 87.75 219 GLY A O 1
ATOM 1695 N N . PHE A 1 220 ? 14.401 -10.068 -33.948 1.00 89.44 220 PHE A N 1
ATOM 1696 C CA . PHE A 1 220 ? 14.093 -8.746 -33.423 1.00 89.44 220 PHE A CA 1
ATOM 1697 C C . PHE A 1 220 ? 14.510 -8.659 -31.959 1.00 89.44 220 PHE A C 1
ATOM 1699 O O . PHE A 1 220 ? 13.999 -9.393 -31.113 1.00 89.44 220 PHE A O 1
ATOM 1706 N N . CYS A 1 221 ? 15.418 -7.735 -31.663 1.00 89.50 221 CYS A N 1
ATOM 1707 C CA . CYS A 1 221 ? 15.970 -7.507 -30.336 1.00 89.50 221 CYS A CA 1
ATOM 1708 C C . CYS A 1 221 ? 15.326 -6.263 -29.725 1.00 89.50 221 CYS A C 1
ATOM 1710 O O . CYS A 1 221 ? 15.486 -5.154 -30.244 1.00 89.50 221 CYS A O 1
ATOM 1712 N N . VAL A 1 222 ? 14.609 -6.432 -28.619 1.00 88.44 222 VAL A N 1
ATOM 1713 C CA . VAL A 1 222 ? 14.030 -5.323 -27.859 1.00 88.44 222 VAL A CA 1
ATOM 1714 C C . VAL A 1 222 ? 14.862 -5.095 -26.606 1.00 88.44 222 VAL A C 1
ATOM 1716 O O . VAL A 1 222 ? 15.053 -6.017 -25.815 1.00 88.44 222 VAL A O 1
ATOM 1719 N N . TYR A 1 223 ? 15.313 -3.857 -26.428 1.00 86.19 223 TYR A N 1
ATOM 1720 C CA . TYR A 1 223 ? 16.064 -3.414 -25.259 1.00 86.19 223 TYR A CA 1
ATOM 1721 C C . TYR A 1 223 ? 15.281 -2.376 -24.461 1.00 86.19 223 TYR A C 1
ATOM 1723 O O . TYR A 1 223 ? 14.726 -1.428 -25.028 1.00 86.19 223 TYR A O 1
ATOM 1731 N N . LYS A 1 224 ? 15.280 -2.534 -23.145 1.00 81.44 224 LYS A N 1
ATOM 1732 C CA . LYS A 1 224 ? 14.782 -1.582 -22.171 1.00 81.44 224 LYS A CA 1
ATOM 1733 C C . LYS A 1 224 ? 15.938 -0.694 -21.709 1.00 81.44 224 LYS A C 1
ATOM 1735 O O . LYS A 1 224 ? 17.001 -1.191 -21.371 1.00 81.44 224 LYS A O 1
ATOM 1740 N N . ASP A 1 225 ? 15.739 0.621 -21.733 1.00 70.50 225 ASP A N 1
ATOM 1741 C CA . ASP A 1 225 ? 16.689 1.652 -21.264 1.00 70.50 225 ASP A CA 1
ATOM 1742 C C . ASP A 1 225 ? 18.059 1.747 -21.986 1.00 70.50 225 ASP A C 1
ATOM 1744 O O . ASP A 1 225 ? 18.779 2.728 -21.791 1.00 70.50 225 ASP A O 1
ATOM 1748 N N . GLY A 1 226 ? 18.387 0.843 -22.917 1.00 66.69 226 GLY A N 1
ATOM 1749 C CA . GLY A 1 226 ? 19.562 0.949 -23.796 1.00 66.69 226 GLY A CA 1
ATOM 1750 C C . GLY A 1 226 ? 20.267 -0.387 -24.034 1.00 66.69 226 GLY A C 1
ATOM 1751 O O . GLY A 1 226 ? 19.888 -1.411 -23.482 1.00 66.69 226 GLY A O 1
ATOM 1752 N N . LEU A 1 227 ? 21.301 -0.398 -24.883 1.00 65.94 227 LEU A N 1
ATOM 1753 C CA . LEU A 1 227 ? 22.044 -1.620 -25.238 1.00 65.94 227 LEU A CA 1
ATOM 1754 C C . LEU A 1 227 ? 23.305 -1.821 -24.371 1.00 65.94 227 LEU A C 1
ATOM 1756 O O . LEU A 1 227 ? 23.882 -2.909 -24.354 1.00 65.94 227 LEU A O 1
ATOM 1760 N N . SER A 1 228 ? 23.747 -0.771 -23.673 1.00 52.12 228 SER A N 1
ATOM 1761 C CA . SER A 1 228 ? 25.040 -0.670 -22.983 1.00 52.12 228 SER A CA 1
ATOM 1762 C C . SER A 1 228 ? 24.985 -0.818 -21.465 1.00 52.12 228 SER A C 1
ATOM 1764 O O . SER A 1 228 ? 26.035 -0.740 -20.825 1.00 52.12 228 SER A O 1
ATOM 1766 N N . ASP A 1 229 ? 23.822 -1.095 -20.867 1.00 52.94 229 ASP A N 1
ATOM 1767 C CA . ASP A 1 229 ? 23.718 -1.234 -19.406 1.00 52.94 229 ASP A CA 1
ATOM 1768 C C . ASP A 1 229 ? 24.634 -2.327 -18.838 1.00 52.94 229 ASP A C 1
ATOM 1770 O O . ASP A 1 229 ? 25.085 -2.219 -17.702 1.00 52.94 229 ASP A O 1
ATOM 1774 N N . ARG A 1 230 ? 25.006 -3.327 -19.648 1.00 51.06 230 ARG A N 1
ATOM 1775 C CA . ARG A 1 230 ? 25.944 -4.401 -19.274 1.00 51.06 230 ARG A CA 1
ATOM 1776 C C . ARG A 1 230 ? 27.402 -4.152 -19.686 1.00 51.06 230 ARG A C 1
ATOM 1778 O O . ARG A 1 230 ? 28.252 -4.993 -19.409 1.00 51.06 230 ARG A O 1
ATOM 1785 N N . VAL A 1 231 ? 27.706 -3.040 -20.366 1.00 45.91 231 VAL A N 1
ATOM 1786 C CA . VAL A 1 231 ? 28.967 -2.860 -21.120 1.00 45.91 231 VAL A CA 1
ATOM 1787 C C . VAL A 1 231 ? 29.738 -1.580 -20.747 1.00 45.91 231 VAL A C 1
ATOM 1789 O O . VAL A 1 231 ? 30.643 -1.232 -21.478 1.00 45.91 231 VAL A O 1
ATOM 1792 N N . HIS A 1 232 ? 29.434 -0.881 -19.637 1.00 39.75 232 HIS A N 1
ATOM 1793 C CA . HIS A 1 232 ? 30.327 0.011 -18.838 1.00 39.75 232 HIS A CA 1
ATOM 1794 C C . HIS A 1 232 ? 29.600 1.236 -18.231 1.00 39.75 232 HIS A C 1
ATOM 1796 O O . HIS A 1 232 ? 28.620 1.770 -18.753 1.00 39.75 232 HIS A O 1
ATOM 1802 N N . GLY A 1 233 ? 30.115 1.706 -17.088 1.00 43.38 233 GLY A N 1
ATOM 1803 C CA . GLY A 1 233 ? 29.632 2.886 -16.369 1.00 43.38 233 GLY A CA 1
ATOM 1804 C C . GLY A 1 233 ? 30.158 4.216 -16.931 1.00 43.38 233 GLY A C 1
ATOM 1805 O O . GLY A 1 233 ? 31.343 4.347 -17.226 1.00 43.38 233 GLY A O 1
ATOM 1806 N N . ASN A 1 234 ? 29.275 5.225 -16.943 1.00 45.19 234 ASN A N 1
ATOM 1807 C CA . ASN A 1 234 ? 29.520 6.654 -17.219 1.00 45.19 234 ASN A CA 1
ATOM 1808 C C . ASN A 1 234 ? 29.544 7.096 -18.721 1.00 45.19 234 ASN A C 1
ATOM 1810 O O . ASN A 1 234 ? 29.369 6.264 -19.608 1.00 45.19 234 ASN A O 1
ATOM 1814 N N . PRO A 1 235 ? 29.592 8.413 -19.042 1.00 47.59 235 PRO A N 1
ATOM 1815 C CA . PRO A 1 235 ? 28.724 9.125 -20.007 1.00 47.59 235 PRO A CA 1
ATOM 1816 C C . PRO A 1 235 ? 28.948 8.863 -21.514 1.00 47.59 235 PRO A C 1
ATOM 1818 O O . PRO A 1 235 ? 28.345 9.544 -22.346 1.00 47.59 235 PRO A O 1
ATOM 1821 N N . GLU A 1 236 ? 29.742 7.858 -21.893 1.00 57.59 236 GLU A N 1
ATOM 1822 C CA . GLU A 1 236 ? 29.917 7.409 -23.288 1.00 57.59 236 GLU A CA 1
ATOM 1823 C C . GLU A 1 236 ? 28.819 6.441 -23.781 1.00 57.59 236 GLU A C 1
ATOM 1825 O O . GLU A 1 236 ? 28.878 5.964 -24.917 1.00 57.59 236 GLU A O 1
ATOM 1830 N N . ARG A 1 237 ? 27.785 6.184 -22.968 1.00 61.09 237 ARG A N 1
ATOM 1831 C CA . ARG A 1 237 ? 26.716 5.200 -23.241 1.00 61.09 237 ARG A CA 1
ATOM 1832 C C . ARG A 1 237 ? 26.060 5.351 -24.613 1.00 61.09 237 ARG A C 1
ATOM 1834 O O . ARG A 1 237 ? 26.009 4.393 -25.368 1.00 61.09 237 ARG A O 1
ATOM 1841 N N . ARG A 1 238 ? 25.689 6.573 -25.017 1.00 62.31 238 ARG A N 1
ATOM 1842 C CA . ARG A 1 238 ? 25.030 6.815 -26.320 1.00 62.31 238 ARG A CA 1
ATOM 1843 C C . ARG A 1 238 ? 25.892 6.458 -27.533 1.00 62.31 238 ARG A C 1
ATOM 1845 O O . ARG A 1 238 ? 25.356 6.045 -28.556 1.00 62.31 238 ARG A O 1
ATOM 1852 N N . ARG A 1 239 ? 27.214 6.643 -27.442 1.00 68.69 239 ARG A N 1
ATOM 1853 C CA . ARG A 1 239 ? 28.138 6.307 -28.537 1.00 68.69 239 ARG A CA 1
ATOM 1854 C C . ARG A 1 239 ? 28.300 4.794 -28.644 1.00 68.69 239 ARG A C 1
ATOM 1856 O O . ARG A 1 239 ? 28.308 4.266 -29.749 1.00 68.69 239 ARG A O 1
ATOM 1863 N N . ILE A 1 240 ? 28.407 4.123 -27.500 1.00 70.50 240 ILE A N 1
ATOM 1864 C CA . ILE A 1 240 ? 28.542 2.667 -27.415 1.00 70.50 240 ILE A CA 1
ATOM 1865 C C . ILE A 1 240 ? 27.237 1.979 -27.839 1.00 70.50 240 ILE A C 1
ATOM 1867 O O . ILE A 1 240 ? 27.292 1.058 -28.643 1.00 70.50 240 ILE A O 1
ATOM 1871 N N . ASP A 1 241 ? 26.073 2.472 -27.404 1.00 72.19 241 ASP A N 1
ATOM 1872 C CA . ASP A 1 241 ? 24.757 1.983 -27.845 1.00 72.19 241 ASP A CA 1
ATOM 1873 C C . ASP A 1 241 ? 24.606 2.048 -29.367 1.00 72.19 241 ASP A C 1
ATOM 1875 O O . ASP A 1 241 ? 24.112 1.105 -29.981 1.00 72.19 241 ASP A O 1
ATOM 1879 N N . GLY A 1 242 ? 25.055 3.152 -29.979 1.00 76.44 242 GLY A N 1
ATOM 1880 C CA . GLY A 1 242 ? 25.079 3.294 -31.433 1.00 76.44 242 GLY A CA 1
ATOM 1881 C C . GLY A 1 242 ? 25.945 2.223 -32.094 1.00 76.44 242 GLY A C 1
ATOM 1882 O O . GLY A 1 242 ? 25.488 1.546 -33.003 1.00 76.44 242 GLY A O 1
ATOM 1883 N N . GLN A 1 243 ? 27.155 2.000 -31.576 1.00 80.69 243 GLN A N 1
ATOM 1884 C CA . GLN A 1 243 ? 28.075 0.997 -32.121 1.00 80.69 243 GLN A CA 1
ATOM 1885 C C . GLN A 1 243 ? 27.553 -0.436 -31.981 1.00 80.69 243 GLN A C 1
ATOM 1887 O O . GLN A 1 243 ? 27.659 -1.213 -32.922 1.00 80.69 243 GLN A O 1
ATOM 1892 N N . ILE A 1 244 ? 26.965 -0.787 -30.833 1.00 80.25 244 ILE A N 1
ATOM 1893 C CA . ILE A 1 244 ? 26.362 -2.112 -30.628 1.00 80.25 244 ILE A CA 1
ATOM 1894 C C . ILE A 1 244 ? 25.176 -2.304 -31.578 1.00 80.25 244 ILE A C 1
ATOM 1896 O O . ILE A 1 244 ? 24.993 -3.386 -32.129 1.00 80.25 244 ILE A O 1
ATOM 1900 N N . ARG A 1 245 ? 24.374 -1.255 -31.794 1.00 83.94 245 ARG A N 1
ATOM 1901 C CA . ARG A 1 245 ? 23.253 -1.300 -32.732 1.00 83.94 245 ARG A CA 1
ATOM 1902 C C . ARG A 1 245 ? 23.716 -1.499 -34.172 1.00 83.94 245 ARG A C 1
ATOM 1904 O O . ARG A 1 245 ? 23.111 -2.304 -34.869 1.00 83.94 245 ARG A O 1
ATOM 1911 N N . ASP A 1 246 ? 24.763 -0.794 -34.589 1.00 84.31 246 ASP A N 1
ATOM 1912 C CA . ASP A 1 246 ? 25.338 -0.934 -35.929 1.00 84.31 246 ASP A CA 1
ATOM 1913 C C . ASP A 1 246 ? 25.892 -2.354 -36.146 1.00 84.31 246 ASP A C 1
ATOM 1915 O O . ASP A 1 246 ? 25.718 -2.927 -37.219 1.00 84.31 246 ASP A O 1
ATOM 1919 N N . GLU A 1 247 ? 26.501 -2.958 -35.118 1.00 85.12 247 GLU A N 1
ATOM 1920 C CA . GLU A 1 247 ? 26.985 -4.344 -35.176 1.00 85.12 247 GLU A CA 1
ATOM 1921 C C . GLU A 1 247 ? 25.826 -5.350 -35.265 1.00 85.12 247 GLU A C 1
ATOM 1923 O O . GLU A 1 247 ? 25.850 -6.255 -36.095 1.00 85.12 247 GLU A O 1
ATOM 1928 N N . LEU A 1 248 ? 24.774 -5.170 -34.460 1.00 86.56 248 LEU A N 1
ATOM 1929 C CA . LEU A 1 248 ? 23.571 -6.004 -34.528 1.00 86.56 248 LEU A CA 1
ATOM 1930 C C . LEU A 1 248 ? 22.898 -5.917 -35.904 1.00 86.56 248 LEU A C 1
ATOM 1932 O O . LEU A 1 248 ? 22.520 -6.950 -36.452 1.00 86.56 248 LEU A O 1
ATOM 1936 N N . ASP A 1 249 ? 22.802 -4.717 -36.479 1.00 86.69 249 ASP A N 1
ATOM 1937 C CA . ASP A 1 249 ? 22.264 -4.503 -37.827 1.00 86.69 249 ASP A CA 1
ATOM 1938 C C . ASP A 1 249 ? 23.137 -5.192 -38.891 1.00 86.69 249 ASP A C 1
ATOM 1940 O O . ASP A 1 249 ? 22.622 -5.896 -39.760 1.00 86.69 249 ASP A O 1
ATOM 1944 N N . ALA A 1 250 ? 24.468 -5.102 -38.771 1.00 85.62 250 ALA A N 1
ATOM 1945 C CA . ALA A 1 250 ? 25.411 -5.799 -39.651 1.00 85.62 250 ALA A CA 1
ATOM 1946 C C . ALA A 1 250 ? 25.309 -7.333 -39.553 1.00 85.62 250 ALA A C 1
ATOM 1948 O O . ALA A 1 250 ? 25.481 -8.033 -40.553 1.00 85.62 250 ALA A O 1
ATOM 1949 N N . MET A 1 251 ? 24.992 -7.858 -38.367 1.00 84.88 251 MET A N 1
ATOM 1950 C CA . MET A 1 251 ? 24.700 -9.277 -38.134 1.00 84.88 251 MET A CA 1
ATOM 1951 C C . MET A 1 251 ? 23.289 -9.686 -38.590 1.00 84.88 251 MET A C 1
ATOM 1953 O O . MET A 1 251 ? 22.954 -10.870 -38.552 1.00 84.88 251 MET A O 1
ATOM 1957 N N . GLY A 1 252 ? 22.467 -8.733 -39.036 1.00 84.81 252 GLY A N 1
ATOM 1958 C CA . GLY A 1 252 ? 21.120 -8.969 -39.540 1.00 84.81 252 GLY A CA 1
ATOM 1959 C C . GLY A 1 252 ? 20.039 -9.024 -38.462 1.00 84.81 252 GLY A C 1
ATOM 1960 O O . GLY A 1 252 ? 18.993 -9.616 -38.715 1.00 84.81 252 GLY A O 1
ATOM 1961 N N . TYR A 1 253 ? 20.261 -8.451 -37.277 1.00 88.62 253 TYR A N 1
ATOM 1962 C CA . TYR A 1 253 ? 19.241 -8.277 -36.239 1.00 88.62 253 TYR A CA 1
ATOM 1963 C C . TYR A 1 253 ? 18.581 -6.900 -36.331 1.00 88.62 253 TYR A C 1
ATOM 1965 O O . TYR A 1 253 ? 19.246 -5.879 -36.480 1.00 88.62 253 TYR A O 1
ATOM 1973 N N . ASP A 1 254 ? 17.266 -6.853 -36.140 1.00 87.94 254 ASP A N 1
ATOM 1974 C CA . ASP A 1 254 ? 16.526 -5.595 -36.049 1.00 87.94 254 ASP A CA 1
ATOM 1975 C C . ASP A 1 254 ? 16.410 -5.159 -34.581 1.00 87.94 254 ASP A C 1
ATOM 1977 O O . ASP A 1 254 ? 15.891 -5.895 -33.740 1.00 87.94 254 ASP A O 1
ATOM 1981 N N . VAL A 1 255 ? 16.828 -3.933 -34.266 1.00 88.81 255 VAL A N 1
ATOM 1982 C CA . VAL A 1 255 ? 16.867 -3.438 -32.881 1.00 88.81 255 VAL A CA 1
ATOM 1983 C C . VAL A 1 255 ? 15.768 -2.411 -32.604 1.00 88.81 255 VAL A C 1
ATOM 1985 O O . VAL A 1 255 ? 15.652 -1.383 -33.286 1.00 88.81 255 VAL A O 1
ATOM 1988 N N . LEU A 1 256 ? 15.008 -2.635 -31.532 1.00 88.69 256 LEU A N 1
ATOM 1989 C CA . LEU A 1 256 ? 14.049 -1.693 -30.958 1.00 88.69 256 LEU A CA 1
ATOM 1990 C C . LEU A 1 256 ? 14.436 -1.357 -29.516 1.00 88.69 256 LEU A C 1
ATOM 1992 O O . LEU A 1 256 ? 14.871 -2.217 -28.764 1.00 88.69 256 LEU A O 1
ATOM 1996 N N . VAL A 1 257 ? 14.262 -0.092 -29.137 1.00 86.06 257 VAL A N 1
ATOM 1997 C CA . VAL A 1 257 ? 14.550 0.393 -27.781 1.00 86.06 257 VAL A CA 1
ATOM 1998 C C . VAL A 1 257 ? 13.297 1.056 -27.228 1.00 86.06 257 VAL A C 1
ATOM 2000 O O . VAL A 1 257 ? 12.627 1.796 -27.957 1.00 86.06 257 VAL A O 1
ATOM 2003 N N . VAL A 1 258 ? 12.998 0.780 -25.963 1.00 84.50 258 VAL A N 1
ATOM 2004 C CA . VAL A 1 258 ? 11.924 1.403 -25.184 1.00 84.50 258 VAL A CA 1
ATOM 2005 C C . VAL A 1 258 ? 12.509 1.903 -23.864 1.00 84.50 258 VAL A C 1
ATOM 2007 O O . VAL A 1 258 ? 13.257 1.182 -23.209 1.00 84.50 258 VAL A O 1
ATOM 2010 N N . SER A 1 259 ? 12.236 3.152 -23.497 1.00 80.81 259 SER A N 1
ATOM 2011 C CA . SER A 1 259 ? 12.677 3.703 -22.208 1.00 80.81 259 SER A CA 1
ATOM 2012 C C . SER A 1 259 ? 11.635 3.478 -21.112 1.00 80.81 259 SER A C 1
ATOM 2014 O O . SER A 1 259 ? 10.455 3.288 -21.409 1.00 80.81 259 SER A O 1
ATOM 2016 N N . GLU A 1 260 ? 12.036 3.562 -19.843 1.00 75.19 260 GLU A N 1
ATOM 2017 C CA . GLU A 1 260 ? 11.107 3.540 -18.702 1.00 75.19 260 GLU A CA 1
ATOM 2018 C C . GLU A 1 260 ? 10.001 4.604 -18.833 1.00 75.19 260 GLU A C 1
ATOM 2020 O O . GLU A 1 260 ? 8.827 4.329 -18.593 1.00 75.19 260 GLU A O 1
ATOM 2025 N N . THR A 1 261 ? 10.346 5.809 -19.301 1.00 75.69 261 THR A N 1
ATOM 2026 C CA . THR A 1 261 ? 9.361 6.873 -19.548 1.00 75.69 261 THR A CA 1
ATOM 2027 C C . THR A 1 261 ? 8.339 6.449 -20.603 1.00 75.69 261 THR A C 1
ATOM 2029 O O . THR A 1 261 ? 7.139 6.642 -20.403 1.00 75.69 261 THR A O 1
ATOM 2032 N N . ASP A 1 262 ? 8.791 5.812 -21.691 1.00 79.75 262 ASP A N 1
ATOM 2033 C CA . ASP A 1 262 ? 7.903 5.329 -22.753 1.00 79.75 262 ASP A CA 1
ATOM 2034 C C . ASP A 1 262 ? 6.926 4.261 -22.242 1.00 79.75 262 ASP A C 1
ATOM 2036 O O . ASP A 1 262 ? 5.781 4.260 -22.685 1.00 79.75 262 ASP A O 1
ATOM 2040 N N . LEU A 1 263 ? 7.338 3.392 -21.304 1.00 79.12 263 LEU A N 1
ATOM 2041 C CA . LEU A 1 263 ? 6.468 2.360 -20.711 1.00 79.12 263 LEU A CA 1
ATOM 2042 C C . LEU A 1 263 ? 5.254 2.971 -19.997 1.00 79.12 263 LEU A C 1
ATOM 2044 O O . LEU A 1 263 ? 4.156 2.422 -20.062 1.00 79.12 263 LEU A O 1
ATOM 2048 N N . SER A 1 264 ? 5.433 4.131 -19.362 1.00 73.69 264 SER A N 1
ATOM 2049 C CA . SER A 1 264 ? 4.352 4.850 -18.674 1.00 73.69 264 SER A CA 1
ATOM 2050 C C . SER A 1 264 ? 3.463 5.687 -19.608 1.00 73.69 264 SER A C 1
ATOM 2052 O O . SER A 1 264 ? 2.345 6.062 -19.244 1.00 73.69 264 SER A O 1
ATOM 2054 N N . GLU A 1 265 ? 3.921 5.970 -20.831 1.00 79.69 265 GLU A N 1
ATOM 2055 C CA . GLU A 1 265 ? 3.218 6.812 -21.797 1.00 79.69 265 GLU A CA 1
ATOM 2056 C C . GLU A 1 265 ? 2.430 5.984 -22.822 1.00 79.69 265 GLU A C 1
ATOM 2058 O O . GLU A 1 265 ? 2.978 5.389 -23.754 1.00 79.69 265 GLU A O 1
ATOM 2063 N N . ARG A 1 266 ? 1.094 6.031 -22.737 1.00 79.56 266 ARG A N 1
ATOM 2064 C CA . ARG A 1 266 ? 0.199 5.274 -23.634 1.00 79.56 266 ARG A CA 1
ATOM 2065 C C . ARG A 1 266 ? 0.500 5.485 -25.122 1.00 79.56 266 ARG A C 1
ATOM 2067 O O . ARG A 1 266 ? 0.557 4.524 -25.888 1.00 79.56 266 ARG A O 1
ATOM 2074 N N . GLU A 1 267 ? 0.685 6.729 -25.562 1.00 81.94 267 GLU A N 1
ATOM 2075 C CA . GLU A 1 267 ? 0.964 7.006 -26.977 1.00 81.94 267 GLU A CA 1
ATOM 2076 C C . GLU A 1 267 ? 2.336 6.480 -27.420 1.00 81.94 267 GLU A C 1
ATOM 2078 O O . GLU A 1 267 ? 2.482 6.031 -28.561 1.00 81.94 267 GLU A O 1
ATOM 2083 N N . ALA A 1 268 ? 3.336 6.519 -26.534 1.00 82.25 268 ALA A N 1
ATOM 2084 C CA . ALA A 1 268 ? 4.663 5.981 -26.801 1.00 82.25 268 ALA A CA 1
ATOM 2085 C C . ALA A 1 268 ? 4.611 4.460 -26.965 1.00 82.25 268 ALA A C 1
ATOM 2087 O O . ALA A 1 268 ? 5.089 3.950 -27.985 1.00 82.25 268 ALA A O 1
ATOM 2088 N N . MET A 1 269 ? 3.906 3.761 -26.070 1.00 86.31 269 MET A N 1
ATOM 2089 C CA . MET A 1 269 ? 3.684 2.318 -26.183 1.00 86.31 269 MET A CA 1
ATOM 2090 C C . MET A 1 269 ? 2.907 1.932 -27.439 1.00 86.31 269 MET A C 1
ATOM 2092 O O . MET A 1 269 ? 3.304 1.007 -28.144 1.00 86.31 269 MET A O 1
ATOM 2096 N N . HIS A 1 270 ? 1.873 2.685 -27.822 1.00 86.69 270 HIS A N 1
ATOM 2097 C CA . HIS A 1 270 ? 1.169 2.444 -29.088 1.00 86.69 270 HIS A CA 1
ATOM 2098 C C . HIS A 1 270 ? 2.094 2.586 -30.311 1.00 86.69 270 HIS A C 1
ATOM 2100 O O . HIS A 1 270 ? 2.009 1.800 -31.261 1.00 86.69 270 HIS A O 1
ATOM 2106 N N . ARG A 1 271 ? 2.995 3.580 -30.321 1.00 87.75 271 ARG A N 1
ATOM 2107 C CA . ARG A 1 271 ? 3.998 3.725 -31.392 1.00 87.75 271 ARG A CA 1
ATOM 2108 C C . ARG A 1 271 ? 4.992 2.566 -31.383 1.00 87.75 271 ARG A C 1
ATOM 2110 O O . ARG A 1 271 ? 5.357 2.089 -32.459 1.00 87.75 271 ARG A O 1
ATOM 2117 N N . PHE A 1 272 ? 5.423 2.128 -30.204 1.00 89.75 272 PHE A N 1
ATOM 2118 C CA . PHE A 1 272 ? 6.317 0.988 -30.034 1.00 89.75 272 PHE A CA 1
ATOM 2119 C C . PHE A 1 272 ? 5.677 -0.312 -30.546 1.00 89.75 272 PHE A C 1
ATOM 2121 O O . PHE A 1 272 ? 6.248 -0.956 -31.427 1.00 89.75 272 PHE A O 1
ATOM 2128 N N . PHE A 1 273 ? 4.447 -0.631 -30.132 1.00 90.50 273 PHE A N 1
ATOM 2129 C CA . PHE A 1 273 ? 3.708 -1.804 -30.606 1.00 90.50 273 PHE A CA 1
ATOM 2130 C C . PHE A 1 273 ? 3.531 -1.808 -32.122 1.00 90.50 273 PHE A C 1
ATOM 2132 O O . PHE A 1 273 ? 3.777 -2.819 -32.770 1.00 90.50 273 PHE A O 1
ATOM 2139 N N . ARG A 1 274 ? 3.201 -0.666 -32.736 1.00 89.06 274 ARG A N 1
ATOM 2140 C CA . ARG A 1 274 ? 3.140 -0.570 -34.204 1.00 89.06 274 ARG A CA 1
ATOM 2141 C C . ARG A 1 274 ? 4.478 -0.868 -34.873 1.00 89.06 274 ARG A C 1
ATOM 2143 O O . ARG A 1 274 ? 4.501 -1.503 -35.925 1.00 89.06 274 ARG A O 1
ATOM 2150 N N . LYS A 1 275 ? 5.590 -0.389 -34.307 1.00 89.50 275 LYS A N 1
ATOM 2151 C CA . LYS A 1 275 ? 6.937 -0.643 -34.847 1.00 89.50 275 LYS A CA 1
ATOM 2152 C C . LYS A 1 275 ? 7.329 -2.115 -34.732 1.00 89.50 275 LYS A C 1
ATOM 2154 O O . LYS A 1 275 ? 7.951 -2.619 -35.665 1.00 89.50 275 LYS A O 1
ATOM 2159 N N . LEU A 1 276 ? 6.983 -2.761 -33.621 1.00 89.19 276 LEU A N 1
ATOM 2160 C CA . LEU A 1 276 ? 7.240 -4.179 -33.381 1.00 89.19 276 LEU A CA 1
ATOM 2161 C C . LEU A 1 276 ? 6.330 -5.063 -34.250 1.00 89.19 276 LEU A C 1
ATOM 2163 O O . LEU A 1 276 ? 6.804 -5.939 -34.961 1.00 89.19 276 LEU A O 1
ATOM 2167 N N . GLY A 1 277 ? 5.031 -4.773 -34.292 1.00 87.38 277 GLY A N 1
ATOM 2168 C CA . GLY A 1 277 ? 4.058 -5.533 -35.073 1.00 87.38 277 GLY A CA 1
ATOM 2169 C C . GLY A 1 277 ? 4.281 -5.459 -36.581 1.00 87.38 277 GLY A C 1
ATOM 2170 O O . GLY A 1 277 ? 4.216 -6.477 -37.250 1.00 87.38 277 GLY A O 1
ATOM 2171 N N . ARG A 1 278 ? 4.672 -4.302 -37.135 1.00 86.75 278 ARG A N 1
ATOM 2172 C CA . ARG A 1 278 ? 5.036 -4.210 -38.568 1.00 86.75 278 ARG A CA 1
ATOM 2173 C C . ARG A 1 278 ? 6.196 -5.122 -38.977 1.00 86.75 278 ARG A C 1
ATOM 2175 O O . ARG A 1 278 ? 6.380 -5.341 -40.170 1.00 86.75 278 ARG A O 1
ATOM 2182 N N . ARG A 1 279 ? 7.002 -5.549 -38.006 1.00 84.31 279 ARG A N 1
ATOM 2183 C CA . ARG A 1 279 ? 8.173 -6.400 -38.194 1.00 84.31 279 ARG A CA 1
ATOM 2184 C C . ARG A 1 279 ? 7.859 -7.874 -37.951 1.00 84.31 279 ARG A C 1
ATOM 2186 O O . ARG A 1 279 ? 8.287 -8.708 -38.733 1.00 84.31 279 ARG A O 1
ATOM 2193 N N . LEU A 1 280 ? 7.092 -8.172 -36.902 1.00 84.81 280 LEU A N 1
ATOM 2194 C CA . LEU A 1 280 ? 6.799 -9.545 -36.486 1.00 84.81 280 LEU A CA 1
A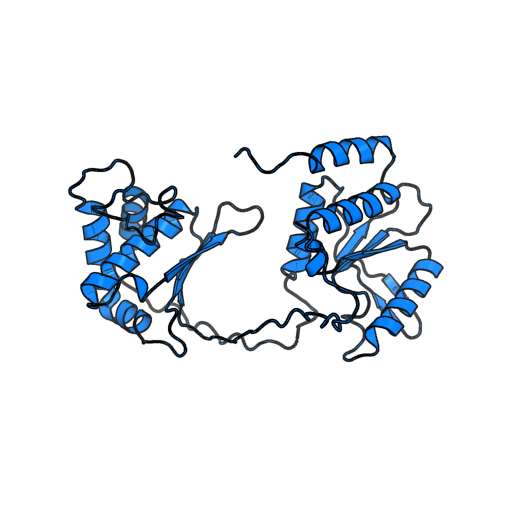TOM 2195 C C . LEU A 1 280 ? 5.696 -10.241 -37.276 1.00 84.81 280 LEU A C 1
ATOM 2197 O O . LEU A 1 280 ? 5.665 -11.465 -37.300 1.00 84.81 280 LEU A O 1
ATOM 2201 N N . MET A 1 281 ? 4.753 -9.494 -37.842 1.00 84.44 281 MET A N 1
ATOM 2202 C CA . MET A 1 281 ? 3.512 -10.070 -38.354 1.00 84.44 281 MET A CA 1
ATOM 2203 C C . MET A 1 281 ? 3.013 -9.328 -39.586 1.00 84.44 281 MET A C 1
ATOM 2205 O O . MET A 1 281 ? 3.494 -8.240 -39.930 1.00 84.44 281 MET A O 1
ATOM 2209 N N . ASP A 1 282 ? 2.045 -9.924 -40.276 1.00 84.94 282 ASP A N 1
ATOM 2210 C CA . ASP A 1 282 ? 1.484 -9.310 -41.466 1.00 84.94 282 ASP A CA 1
ATOM 2211 C C . ASP A 1 282 ? 0.541 -8.132 -41.136 1.00 84.94 282 ASP A C 1
ATOM 2213 O O . ASP A 1 282 ? 0.197 -7.827 -39.990 1.00 84.94 282 ASP A O 1
ATOM 2217 N N . GLN A 1 283 ? 0.119 -7.409 -42.176 1.00 83.50 283 GLN A N 1
ATOM 2218 C CA . GLN A 1 283 ? -0.763 -6.251 -42.011 1.00 83.50 283 GLN A CA 1
ATOM 2219 C C . GLN A 1 283 ? -2.167 -6.619 -41.506 1.00 83.50 283 GLN A C 1
ATOM 2221 O O . GLN A 1 283 ? -2.850 -5.756 -40.958 1.00 83.50 283 GLN A O 1
ATOM 2226 N N . ALA A 1 284 ? -2.648 -7.842 -41.730 1.00 83.88 284 ALA A N 1
ATOM 2227 C CA . ALA A 1 284 ? -3.956 -8.278 -41.254 1.00 83.88 284 ALA A CA 1
ATOM 2228 C C . ALA A 1 284 ? -3.913 -8.617 -39.758 1.00 83.88 284 ALA A C 1
ATOM 2230 O O . ALA A 1 284 ? -4.778 -8.153 -39.014 1.00 83.88 284 ALA A O 1
ATOM 2231 N N . GLU A 1 285 ? -2.880 -9.332 -39.321 1.00 83.25 285 GLU A N 1
ATOM 2232 C CA . GLU A 1 285 ? -2.603 -9.662 -37.922 1.00 83.25 285 GLU A CA 1
ATOM 2233 C C . GLU A 1 285 ? -2.386 -8.394 -37.092 1.00 83.25 285 GLU A C 1
ATOM 2235 O O . GLU A 1 285 ? -3.041 -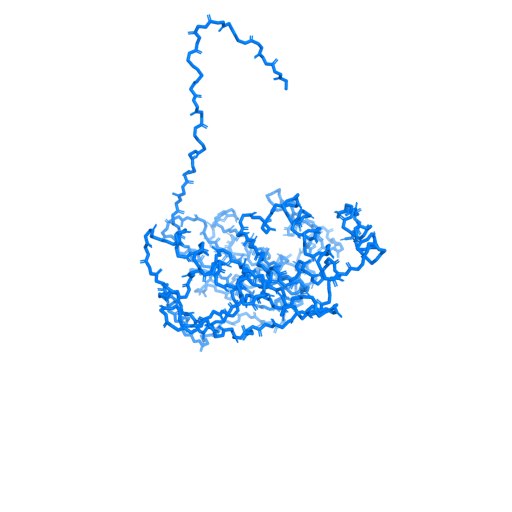8.199 -36.066 1.00 83.25 285 GLU A O 1
ATOM 2240 N N . LEU A 1 286 ? -1.571 -7.459 -37.596 1.00 85.56 286 LEU A N 1
ATOM 2241 C CA . LEU A 1 286 ? -1.337 -6.182 -36.926 1.00 85.56 286 LEU A CA 1
ATOM 2242 C C . LEU A 1 286 ? -2.627 -5.370 -36.756 1.00 85.56 286 LEU A C 1
ATOM 2244 O O . LEU A 1 286 ? -2.873 -4.820 -35.685 1.00 85.56 286 LEU A O 1
ATOM 2248 N N . ARG A 1 287 ? -3.477 -5.307 -37.789 1.00 83.69 287 ARG A N 1
ATOM 2249 C CA . ARG A 1 287 ? -4.767 -4.600 -37.707 1.00 83.69 287 ARG A CA 1
ATOM 2250 C C . ARG A 1 287 ? -5.704 -5.216 -36.671 1.00 83.69 287 ARG A C 1
ATOM 2252 O O . ARG A 1 287 ? -6.473 -4.483 -36.057 1.00 83.69 287 ARG A O 1
ATOM 2259 N N . ASN A 1 288 ? -5.654 -6.534 -36.483 1.00 85.50 288 ASN A N 1
ATOM 2260 C CA . ASN A 1 288 ? -6.436 -7.215 -35.455 1.00 85.50 288 ASN A CA 1
ATOM 2261 C C . ASN A 1 288 ? -5.956 -6.811 -34.049 1.00 85.50 288 ASN A C 1
ATOM 2263 O O . ASN A 1 288 ? -6.760 -6.415 -33.207 1.00 85.50 288 ASN A O 1
ATOM 2267 N N . LEU A 1 289 ? -4.639 -6.794 -33.820 1.00 83.44 289 LEU A N 1
ATOM 2268 C CA . LEU A 1 289 ? -4.085 -6.333 -32.543 1.00 83.44 289 LEU A CA 1
ATOM 2269 C C . LEU A 1 289 ? -4.366 -4.845 -32.279 1.00 83.44 289 LEU A C 1
ATOM 2271 O O . LEU A 1 289 ? -4.714 -4.474 -31.161 1.00 83.44 289 LEU A O 1
ATOM 2275 N N . GLU A 1 290 ? -4.315 -3.988 -33.303 1.00 83.00 290 GLU A N 1
ATOM 2276 C CA . GLU A 1 290 ? -4.623 -2.558 -33.157 1.00 83.00 290 GLU A CA 1
ATOM 2277 C C . GLU A 1 290 ? -6.049 -2.290 -32.651 1.00 83.00 290 GLU A C 1
ATOM 2279 O O . GLU A 1 290 ? -6.261 -1.331 -31.904 1.00 83.00 290 GLU A O 1
ATOM 2284 N N . GLN A 1 291 ? -7.024 -3.137 -33.005 1.00 79.38 291 GLN A N 1
ATOM 2285 C CA . GLN A 1 291 ? -8.394 -3.022 -32.490 1.00 79.38 291 GLN A CA 1
ATOM 2286 C C . GLN A 1 291 ? -8.457 -3.262 -30.978 1.00 79.38 291 GLN A C 1
ATOM 2288 O O . GLN A 1 291 ? -9.223 -2.597 -30.281 1.00 79.38 291 GLN A O 1
ATOM 2293 N N . ARG A 1 292 ? -7.606 -4.153 -30.458 1.00 74.69 292 ARG A N 1
ATOM 2294 C CA . ARG A 1 292 ? -7.495 -4.457 -29.026 1.00 74.69 292 ARG A CA 1
ATOM 2295 C C . ARG A 1 292 ? -6.872 -3.300 -28.241 1.00 74.69 292 ARG A C 1
ATOM 2297 O O . ARG A 1 292 ? -7.291 -3.030 -27.122 1.00 74.69 292 ARG A O 1
ATOM 2304 N N . TRP A 1 293 ? -5.936 -2.563 -28.839 1.00 77.69 293 TRP A N 1
ATOM 2305 C CA . TRP A 1 293 ? -5.290 -1.403 -28.202 1.00 77.69 293 TRP A CA 1
ATOM 2306 C C . TRP A 1 293 ? -6.183 -0.145 -28.174 1.00 77.69 293 TRP A C 1
ATOM 2308 O O . TRP A 1 293 ? -5.946 0.787 -27.402 1.00 77.69 293 TRP A O 1
ATOM 2318 N N . GLY A 1 294 ? -7.206 -0.092 -29.035 1.00 59.47 294 GLY A N 1
ATOM 2319 C CA . GLY A 1 294 ? -8.110 1.052 -29.200 1.00 59.47 294 GLY A CA 1
ATOM 2320 C C . GLY A 1 294 ? -9.235 1.170 -28.165 1.00 59.47 294 GLY A C 1
ATOM 2321 O O . GLY A 1 294 ? -9.936 2.182 -28.165 1.00 59.47 294 GLY A O 1
ATOM 2322 N N . VAL A 1 295 ? -9.421 0.183 -27.283 1.00 49.41 295 VAL A N 1
ATOM 2323 C CA . VAL A 1 295 ? -10.493 0.203 -26.276 1.00 49.41 295 VAL A CA 1
ATOM 2324 C C . VAL A 1 295 ? -10.051 1.046 -25.065 1.00 49.41 295 VAL A C 1
ATOM 2326 O O . VAL A 1 295 ? -8.963 0.825 -24.530 1.00 49.41 295 VAL A O 1
ATOM 2329 N N . PRO A 1 296 ? -10.826 2.055 -24.625 1.00 41.00 296 PRO A N 1
ATOM 2330 C CA . PRO A 1 296 ? -10.570 2.744 -23.361 1.00 41.00 296 PRO A CA 1
ATOM 2331 C C . PRO A 1 296 ? -10.756 1.782 -22.178 1.00 41.00 296 PRO A C 1
ATOM 2333 O O . PRO A 1 296 ? -11.735 1.039 -22.151 1.00 41.00 296 PRO A O 1
ATOM 2336 N N . GLU A 1 297 ? -9.872 1.837 -21.177 1.00 44.22 297 GLU A N 1
ATOM 2337 C CA . GLU A 1 297 ? -10.047 1.188 -19.864 1.00 44.22 297 GLU A CA 1
ATOM 2338 C C . GLU A 1 297 ? -11.183 1.847 -19.060 1.00 44.22 297 GLU A C 1
ATOM 2340 O O . GLU A 1 297 ? -10.989 2.451 -18.009 1.00 44.22 297 GLU A O 1
ATOM 2345 N N . SER A 1 298 ? -12.407 1.768 -19.562 1.00 40.25 298 SER A N 1
ATOM 2346 C CA . SER A 1 298 ? -13.595 2.152 -18.813 1.00 40.25 298 SER A CA 1
ATOM 2347 C C . SER A 1 298 ? -14.655 1.085 -19.012 1.00 40.25 298 SER A C 1
ATOM 2349 O O . SER A 1 298 ? -15.576 1.297 -19.795 1.00 40.25 298 SER A O 1
ATOM 2351 N N . SER A 1 299 ? -14.473 -0.074 -18.372 1.00 34.03 299 SER A N 1
ATOM 2352 C CA . SER A 1 299 ? -15.505 -1.068 -18.017 1.00 34.03 299 SER A CA 1
ATOM 2353 C C . SER A 1 299 ? -14.842 -2.326 -17.436 1.00 34.03 299 SER A C 1
ATOM 2355 O O . SER A 1 299 ? -14.636 -3.272 -18.187 1.00 34.03 299 SER A O 1
ATOM 2357 N N . THR A 1 300 ? -14.481 -2.301 -16.146 1.00 32.44 300 THR A N 1
ATOM 2358 C CA . THR A 1 300 ? -14.634 -3.371 -15.121 1.00 32.44 300 THR A CA 1
ATOM 2359 C C . THR A 1 300 ? -13.733 -3.083 -13.934 1.00 32.44 300 THR A C 1
ATOM 2361 O O . THR A 1 300 ? -12.504 -3.012 -14.149 1.00 32.44 300 THR A O 1
#

Radius of gyration: 26.03 Å; chains: 1; bounding box: 61×58×66 Å

Sequence (300 aa):
MFVQGNAGQQIEVIRPMGLYADLVADVLRLSDCESRVEAYSVLEALRLGAAEVLDMEVEDLQVLVIGRPGATSVKGLLYDPMPGGSGLLQQMVERWPEVAAQAMHIVTGCAGQCATSCIDCLQHFRNAFYHRHLDRHVARAALEAWGSALHFGHDIPPRMPEPPDHDGPVNEGERTLQWHLEWAGFPPGEYKHRIDLGGRYGATTPDVFYVDPTGRTMGFCVYKDGLSDRVHGNPERRRIDGQIRDELDAMGYDVLVVSETDLSEREAMHRFFRKLGRRLMDQAELRNLEQRWGVPESST

Secondary structure (DSSP, 8-state):
------TT------------------EEEEEEESSHHHHHHHHHHHHHHHHHHHT--GGGSEEEEEEPTT-S-EEEEEE--STT--SHHHHHHHTHHHHHHHHHHHHH--TT--SS--TTTT--GGGGGGGGG--HHHHHHHHHHH-S--------------S--TT-S--HHHHHHHHHHHHHTPPPPBSS--EEEETTTEEE--SEEE--TTSSSSEEEEEES-S-TTS-SSTTHHHHHHHHHHHHHHTTEEEEEE-HHHHH-HHHHHHHHHHHHHHHS-HHHHHHHHHHHTS-S---